Protein AF-A0A7S3BCT9-F1 (afdb_monomer)

pLDDT: mean 85.64, std 9.33, range [49.12, 98.5]

Radius of gyration: 20.8 Å; Cα contacts (8 Å, |Δi|>4): 379; chains: 1; bounding box: 55×41×45 Å

Foldseek 3Di:
DKKFFKDFAPQDDPNDGPRLVLLVVADQDWDFDLCVVGDMGTFADMDDDDDDDPVDPADAKDKDKDWTATAAWDKGFKMKAWDWDDPDPPDIQTLDSPDDPVRHPVRHITMHGEPPGIKGAHGRFIWIKMWIDHRPGIGIYTPVVPDDPPRRIDGDPDRSYDVVVVVVVVVVVVVVVVVVVVCVVPVVVLVVVLVVLVVCQVPVVVVVHDNVVSVVSNCVRVPD

Nearest PDB structures (foldseek):
  9ay9-assembly4_D  TM=7.771E-01  e=7.129E-06  Homo sapiens
  8rbk-assembly1_A  TM=7.486E-01  e=6.356E-06  Bos taurus
  9ay9-assembly3_C  TM=7.124E-01  e=6.001E-06  Homo sapiens
  8g1u-assembly1_M  TM=7.099E-01  e=5.283E-04  Homo sapiens
  6ugh-assembly1_A  TM=6.421E-01  e=5.926E-04  Homo sapiens

Sequence (224 aa):
MKGMLVQLRTGEVHGVDMTMCDAYRWSKEVRQVELRKEEYTQLTEVFDIFVFDFGEDTPSQQVENMEIVISKDGVVSALVIWFDLILDEEIVVSTSPFGLPERSLGLGQGIVYLQPGEARVTRGATLPMVAATNGNELAFTIDEDKMTRKSGVELMPHTRFDPRWEGARANLDDQWKKILQNLSYNPKELTHLQEAVMRFAAQPNAFGIDSTVAERCALTFLAE

Secondary structure (DSSP, 8-state):
-EEEEEE----EETTEE-GGGGGGS--SSPEEE-GGGS--EE-B--EE-----SSSSS---EEEEEEEEBSS-EEE-EEEEE-EEE-SSS-EEE--TTS-GGGS-S--EEEEEPBS--EEE-TT-EEEEEEEE-SS-EEEEE-GGG--TTSSEEE-SS-S--HHHHHHHHHHHHHHHHHHHHHHH-HHHHHHHHHHHHHHHHSGGGGT--HHHHHHHHHHHH--

Structure (mmCIF, N/CA/C/O backbone):
data_AF-A0A7S3BCT9-F1
#
_entry.id   AF-A0A7S3BCT9-F1
#
loop_
_atom_site.group_PDB
_atom_site.id
_atom_site.type_symbol
_atom_site.label_atom_id
_atom_site.label_alt_id
_atom_site.label_comp_id
_atom_site.label_asym_id
_atom_site.label_entity_id
_atom_site.label_seq_id
_atom_site.pdbx_PDB_ins_code
_atom_site.Cartn_x
_atom_site.Cartn_y
_atom_site.Cartn_z
_atom_site.occupancy
_atom_site.B_iso_or_equiv
_atom_site.auth_seq_id
_atom_site.auth_comp_id
_atom_site.auth_asym_id
_atom_site.auth_atom_id
_atom_site.pdbx_PDB_model_num
ATOM 1 N N . MET A 1 1 ? -6.265 4.782 -10.648 1.00 93.12 1 MET A N 1
ATOM 2 C CA . MET A 1 1 ? -5.641 3.885 -9.652 1.00 93.12 1 MET A CA 1
ATOM 3 C C . MET A 1 1 ? -6.611 3.683 -8.507 1.00 93.12 1 MET A C 1
ATOM 5 O O . MET A 1 1 ? -7.183 4.655 -8.026 1.00 93.12 1 MET A O 1
ATOM 9 N N . LYS A 1 2 ? -6.792 2.433 -8.093 1.00 96.75 2 LYS A N 1
ATOM 10 C CA . LYS A 1 2 ? -7.720 2.013 -7.042 1.00 96.75 2 LYS A CA 1
ATOM 11 C C . LYS A 1 2 ? -6.958 1.298 -5.938 1.00 96.75 2 LYS A C 1
ATOM 13 O O . LYS A 1 2 ? -5.850 0.810 -6.172 1.00 96.75 2 LYS A O 1
ATOM 18 N N . GLY A 1 3 ? -7.563 1.194 -4.764 1.00 97.62 3 GLY A N 1
ATOM 19 C CA . GLY A 1 3 ? -7.017 0.374 -3.700 1.00 97.62 3 GLY A CA 1
ATOM 20 C C . GLY A 1 3 ? -8.029 -0.061 -2.657 1.00 97.62 3 GLY A C 1
ATOM 21 O O . GLY A 1 3 ? -9.206 0.295 -2.697 1.00 97.62 3 GLY A O 1
ATOM 22 N N . MET A 1 4 ? -7.544 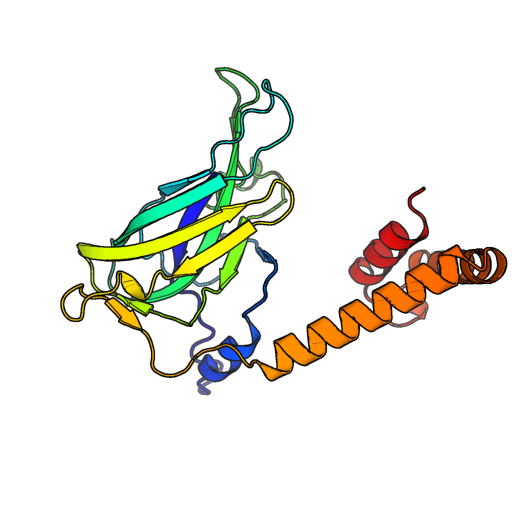-0.883 -1.735 1.00 98.19 4 MET A N 1
ATOM 23 C CA . MET A 1 4 ? -8.271 -1.309 -0.546 1.00 98.19 4 MET A CA 1
ATOM 24 C C . MET A 1 4 ? -7.303 -1.542 0.611 1.00 98.19 4 MET A C 1
ATOM 26 O O . MET A 1 4 ? -6.149 -1.935 0.406 1.00 98.19 4 MET A O 1
ATOM 30 N N . LEU A 1 5 ? -7.792 -1.346 1.833 1.00 97.94 5 LEU A N 1
ATOM 31 C CA . LEU A 1 5 ? -7.051 -1.695 3.038 1.00 97.94 5 LEU A CA 1
ATOM 32 C C . LEU A 1 5 ? -7.287 -3.159 3.387 1.00 97.94 5 LEU A C 1
ATOM 34 O O . LEU A 1 5 ? -8.418 -3.657 3.352 1.00 97.94 5 LEU A O 1
ATOM 38 N N . VAL A 1 6 ? -6.207 -3.843 3.749 1.00 97.25 6 VAL A N 1
ATOM 39 C CA . VAL A 1 6 ? -6.232 -5.261 4.096 1.00 97.25 6 VAL A CA 1
ATOM 40 C C . VAL A 1 6 ? -5.512 -5.527 5.411 1.00 97.25 6 VAL A C 1
ATOM 42 O O . VAL A 1 6 ? -4.571 -4.830 5.800 1.00 97.25 6 VAL A O 1
ATOM 45 N N . GLN A 1 7 ? -5.942 -6.599 6.068 1.00 95.00 7 GLN A N 1
ATOM 46 C CA . GLN A 1 7 ? -5.125 -7.324 7.022 1.00 95.00 7 GLN A CA 1
ATOM 47 C C . GLN A 1 7 ? -4.402 -8.443 6.274 1.00 95.00 7 GLN A C 1
ATOM 49 O O . GLN A 1 7 ? -5.023 -9.410 5.834 1.00 95.00 7 GLN A O 1
ATOM 54 N N . LEU A 1 8 ? -3.090 -8.304 6.160 1.00 92.31 8 LEU A N 1
ATOM 55 C CA . LEU A 1 8 ? -2.170 -9.290 5.606 1.00 92.31 8 LEU A CA 1
ATOM 56 C C . LEU A 1 8 ? -0.965 -9.366 6.549 1.00 92.31 8 LEU A C 1
ATOM 58 O O . LEU A 1 8 ? -0.141 -8.451 6.598 1.00 92.31 8 LEU A O 1
ATOM 62 N N . ARG A 1 9 ? -0.945 -10.410 7.381 1.00 88.06 9 ARG A N 1
ATOM 63 C CA . ARG A 1 9 ? 0.004 -10.617 8.485 1.00 88.06 9 ARG A CA 1
ATOM 64 C C . ARG A 1 9 ? 0.480 -12.061 8.465 1.00 88.06 9 ARG A C 1
ATOM 66 O O . ARG A 1 9 ? -0.297 -12.940 8.113 1.00 88.06 9 ARG A O 1
ATOM 73 N N . THR A 1 10 ? 1.727 -12.298 8.862 1.00 87.06 10 THR A N 1
ATOM 74 C CA . THR A 1 10 ? 2.311 -13.654 8.882 1.00 87.06 10 THR A CA 1
ATOM 75 C C . THR A 1 10 ? 1.625 -14.589 9.876 1.00 87.06 10 THR A C 1
ATOM 77 O O . THR A 1 10 ? 1.514 -15.777 9.597 1.00 87.06 10 THR A O 1
ATOM 80 N N . GLY A 1 11 ? 1.127 -14.061 10.998 1.00 85.38 11 GLY A N 1
ATOM 81 C CA . GLY A 1 11 ? 0.372 -14.843 11.979 1.00 85.38 11 GLY A CA 1
ATOM 82 C C . GLY A 1 11 ? 1.196 -15.979 12.589 1.00 85.38 11 GLY A C 1
ATOM 83 O O . GLY A 1 11 ? 2.373 -15.800 12.894 1.00 85.38 11 GLY A O 1
ATOM 84 N N . GLU A 1 12 ? 0.570 -17.138 12.790 1.00 88.69 12 GLU A N 1
ATOM 85 C CA . GLU A 1 12 ? 1.227 -18.329 13.331 1.00 88.69 12 GLU A CA 1
ATOM 86 C C . GLU A 1 12 ? 1.697 -19.258 12.205 1.00 88.69 12 GLU A C 1
ATOM 88 O O . GLU A 1 12 ? 0.925 -19.623 11.320 1.00 88.69 12 GLU A O 1
ATOM 93 N N . VAL A 1 13 ? 2.953 -19.699 12.276 1.00 84.94 13 VAL A N 1
ATOM 94 C CA . VAL A 1 13 ? 3.522 -20.708 11.379 1.00 84.94 13 VAL A CA 1
ATOM 95 C C . VAL A 1 13 ? 4.012 -21.875 12.230 1.00 84.94 13 VAL A C 1
ATOM 97 O O . VAL A 1 13 ? 4.932 -21.726 13.030 1.00 84.94 13 VAL A O 1
ATOM 100 N N . HIS A 1 14 ? 3.390 -23.048 12.075 1.00 89.00 14 HIS A N 1
ATOM 101 C CA . HIS A 1 14 ? 3.732 -24.273 12.816 1.00 89.00 14 HIS A CA 1
ATOM 102 C C . HIS A 1 14 ? 3.794 -24.104 14.352 1.00 89.00 14 HIS A C 1
ATOM 104 O O . HIS A 1 14 ? 4.706 -24.627 14.994 1.00 89.00 14 HIS A O 1
ATOM 110 N N . GLY A 1 15 ? 2.839 -23.391 14.962 1.00 89.19 15 GLY A N 1
ATOM 111 C CA . GLY A 1 15 ? 2.822 -23.177 16.416 1.00 89.19 15 GLY A CA 1
ATOM 112 C C . GLY A 1 15 ? 3.699 -22.023 16.906 1.00 89.19 15 GLY A C 1
ATOM 113 O O . GLY A 1 15 ? 3.788 -21.804 18.113 1.00 89.19 15 GLY A O 1
ATOM 114 N N . VAL A 1 16 ? 4.364 -21.298 16.002 1.00 89.25 16 VAL A N 1
ATOM 115 C CA . VAL A 1 16 ? 5.214 -20.148 16.332 1.00 89.25 16 VAL A CA 1
ATOM 116 C C . VAL A 1 16 ? 4.560 -18.871 15.822 1.00 89.25 16 VAL A C 1
ATOM 118 O O . VAL A 1 16 ? 4.281 -18.752 14.630 1.00 89.25 16 VAL A O 1
ATOM 121 N N . ASP A 1 17 ? 4.342 -17.900 16.710 1.00 85.50 17 ASP A N 1
ATOM 122 C CA . ASP A 1 17 ? 3.889 -16.563 16.317 1.00 85.50 17 ASP A CA 1
ATOM 123 C C . ASP A 1 17 ? 5.014 -15.825 15.578 1.00 85.50 17 ASP A C 1
ATOM 125 O O . ASP A 1 17 ? 6.023 -15.422 16.161 1.00 85.50 17 ASP A O 1
ATOM 129 N N . MET A 1 18 ? 4.824 -15.659 14.273 1.00 86.94 18 MET A N 1
ATOM 130 C CA . MET A 1 18 ? 5.755 -15.004 13.360 1.00 86.94 18 MET A CA 1
ATOM 131 C C . MET A 1 18 ? 5.400 -13.536 13.122 1.00 86.94 18 MET A C 1
ATOM 133 O O . MET A 1 18 ? 6.115 -12.857 12.390 1.00 86.94 18 MET A O 1
ATOM 137 N N . THR A 1 19 ? 4.364 -13.004 13.780 1.00 81.50 19 THR A N 1
ATOM 138 C CA . THR A 1 19 ? 3.914 -11.610 13.642 1.00 81.50 19 THR A CA 1
ATOM 139 C C . THR A 1 19 ? 5.056 -10.597 13.786 1.00 81.50 19 THR A C 1
ATOM 141 O O . THR A 1 19 ? 5.059 -9.558 13.127 1.00 81.50 19 THR A O 1
ATOM 144 N N . MET A 1 20 ? 6.047 -10.876 14.638 1.00 79.69 20 MET A N 1
ATOM 145 C CA . MET A 1 20 ? 7.206 -9.994 14.829 1.00 79.69 20 MET A CA 1
ATOM 146 C C . MET A 1 20 ? 8.045 -9.821 13.554 1.00 79.69 20 MET A C 1
ATOM 148 O O . MET A 1 20 ? 8.664 -8.775 13.368 1.00 79.69 20 MET A O 1
ATOM 152 N N . CYS A 1 21 ? 8.034 -10.801 12.648 1.00 81.88 21 CYS A N 1
ATOM 153 C CA . CYS A 1 21 ? 8.727 -10.724 11.364 1.00 81.88 21 CYS A CA 1
ATOM 154 C C . CYS A 1 21 ? 8.069 -9.743 10.388 1.00 81.88 21 CYS A C 1
ATOM 156 O O . CYS A 1 21 ? 8.731 -9.277 9.461 1.00 81.88 21 CYS A O 1
ATOM 158 N N . ASP A 1 22 ? 6.807 -9.365 10.605 1.00 82.19 22 ASP A N 1
ATOM 159 C CA . ASP A 1 22 ? 6.142 -8.371 9.763 1.00 82.19 22 ASP A CA 1
ATOM 160 C C . ASP A 1 22 ? 6.819 -6.989 9.854 1.00 82.19 22 ASP A C 1
ATOM 162 O O . ASP A 1 22 ? 6.645 -6.170 8.956 1.00 82.19 22 ASP A O 1
ATOM 166 N N . ALA A 1 23 ? 7.653 -6.748 10.879 1.00 76.44 23 ALA A N 1
ATOM 167 C CA . ALA A 1 23 ? 8.484 -5.547 10.999 1.00 76.44 23 ALA A CA 1
ATOM 168 C C . ALA A 1 23 ? 9.493 -5.370 9.857 1.00 76.44 23 ALA A C 1
ATOM 170 O O . ALA A 1 23 ? 9.973 -4.266 9.614 1.00 76.44 23 ALA A O 1
ATOM 171 N N . TYR A 1 24 ? 9.797 -6.452 9.141 1.00 76.81 24 TYR A N 1
ATOM 17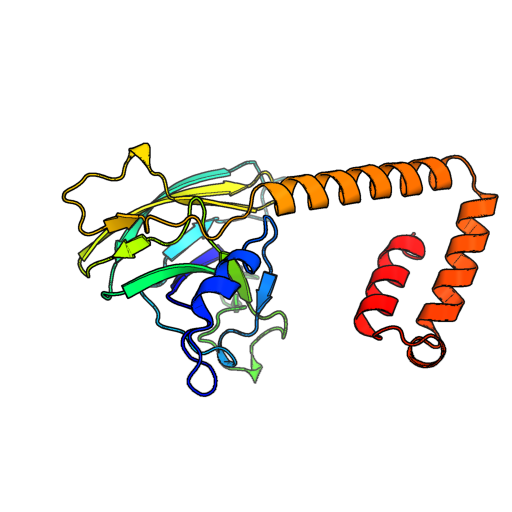2 C CA . TYR A 1 24 ? 10.704 -6.450 7.997 1.00 76.81 24 TYR A CA 1
ATOM 173 C C . TYR A 1 24 ? 9.967 -6.444 6.654 1.00 76.81 24 TYR A C 1
ATOM 175 O O . TYR A 1 24 ? 10.606 -6.497 5.608 1.00 76.81 24 TYR A O 1
ATOM 183 N N . ARG A 1 25 ? 8.627 -6.410 6.656 1.00 80.88 25 ARG A N 1
ATOM 184 C CA . ARG A 1 25 ? 7.830 -6.370 5.419 1.00 80.88 25 ARG A CA 1
ATOM 185 C C . ARG A 1 25 ? 7.687 -4.956 4.871 1.00 80.88 25 ARG A C 1
ATOM 187 O O . ARG A 1 25 ? 7.397 -4.806 3.686 1.00 80.88 25 ARG A O 1
ATOM 194 N N . TRP A 1 26 ? 7.876 -3.942 5.715 1.00 83.06 26 TRP A N 1
ATOM 195 C CA . TRP A 1 26 ? 7.805 -2.551 5.296 1.00 83.06 26 TRP A CA 1
ATOM 196 C C . TRP A 1 26 ? 8.943 -2.182 4.337 1.00 83.06 26 TRP A C 1
ATOM 198 O O . TRP A 1 26 ? 10.109 -2.489 4.579 1.00 83.06 26 TRP A O 1
ATOM 208 N N . SER A 1 27 ? 8.589 -1.463 3.272 1.00 78.25 27 SER A N 1
ATOM 209 C CA . SER A 1 27 ? 9.511 -0.820 2.341 1.00 78.25 27 SER A CA 1
ATOM 210 C C . SER A 1 27 ? 8.899 0.478 1.824 1.00 78.25 27 SER A C 1
ATOM 212 O O . SER A 1 27 ? 7.681 0.575 1.689 1.00 78.25 27 SER A O 1
ATOM 214 N N . LYS A 1 28 ? 9.745 1.451 1.457 1.00 76.25 28 LYS A N 1
ATOM 215 C CA . LYS A 1 28 ? 9.308 2.661 0.735 1.00 76.25 28 LYS A CA 1
ATOM 216 C C . LYS A 1 28 ? 8.706 2.322 -0.639 1.00 76.25 28 LYS A C 1
ATOM 218 O O . LYS A 1 28 ? 7.883 3.060 -1.165 1.00 76.25 28 LYS A O 1
ATOM 223 N N . GLU A 1 29 ? 9.140 1.215 -1.232 1.00 80.94 29 GLU A N 1
ATOM 224 C CA . GLU A 1 29 ? 8.709 0.789 -2.560 1.00 80.94 29 GLU A CA 1
ATOM 225 C C . GLU A 1 29 ? 7.404 -0.001 -2.515 1.00 80.94 29 GLU A C 1
ATOM 227 O O . GLU A 1 29 ? 7.175 -0.811 -1.612 1.00 80.94 29 GLU A O 1
ATOM 232 N N . VAL A 1 30 ? 6.587 0.197 -3.551 1.00 88.75 30 VAL A N 1
ATOM 233 C CA . VAL A 1 30 ? 5.451 -0.671 -3.850 1.00 88.75 30 VAL A CA 1
ATOM 234 C C . VAL A 1 30 ? 5.997 -2.021 -4.293 1.00 88.75 30 VAL A C 1
ATOM 236 O O . VAL A 1 30 ? 6.719 -2.121 -5.284 1.00 88.75 30 VAL A O 1
ATOM 239 N N . ARG A 1 31 ? 5.624 -3.080 -3.580 1.00 89.81 31 ARG A N 1
ATOM 240 C CA . ARG A 1 31 ? 6.006 -4.441 -3.950 1.00 89.81 31 ARG A CA 1
ATOM 241 C C . ARG A 1 31 ? 4.930 -5.055 -4.833 1.00 89.81 31 ARG A C 1
ATOM 243 O O . ARG A 1 31 ? 3.747 -4.925 -4.541 1.00 89.81 31 ARG A O 1
ATOM 250 N N . GLN A 1 32 ? 5.336 -5.756 -5.882 1.00 91.19 32 GLN A N 1
ATOM 251 C CA . GLN A 1 32 ? 4.416 -6.541 -6.699 1.00 91.19 32 GLN A CA 1
ATOM 252 C C . GLN A 1 32 ? 3.938 -7.780 -5.923 1.00 91.19 32 GLN A C 1
ATOM 254 O O . GLN A 1 32 ? 4.727 -8.432 -5.236 1.00 91.19 32 GLN A O 1
ATOM 259 N N . VAL A 1 33 ? 2.653 -8.111 -6.028 1.00 91.25 33 VAL A N 1
ATOM 260 C CA . VAL A 1 33 ? 2.040 -9.286 -5.402 1.00 91.25 33 VAL A CA 1
ATOM 261 C C . VAL A 1 33 ? 0.945 -9.864 -6.294 1.00 91.25 33 VAL A C 1
ATOM 263 O O . VAL A 1 33 ? 0.221 -9.132 -6.960 1.00 91.25 33 VAL A O 1
ATOM 266 N N . GLU A 1 34 ? 0.770 -11.179 -6.284 1.00 90.62 34 GLU A N 1
ATOM 267 C CA . GLU A 1 34 ? -0.448 -11.809 -6.796 1.00 90.62 34 GLU A CA 1
ATOM 268 C C . GLU A 1 34 ? -1.385 -12.066 -5.621 1.00 90.62 34 GLU A C 1
ATOM 270 O O . GLU A 1 34 ? -1.292 -13.101 -4.964 1.00 90.62 34 GLU A O 1
ATOM 275 N N . LEU A 1 35 ? -2.296 -11.131 -5.340 1.00 92.12 35 LEU A N 1
ATOM 276 C CA . LEU A 1 35 ? -3.061 -11.145 -4.089 1.00 92.12 35 LEU A CA 1
ATOM 277 C C . LEU A 1 35 ? -3.871 -12.436 -3.880 1.00 92.12 35 LEU A C 1
ATOM 279 O O . LEU A 1 35 ? -4.103 -12.853 -2.754 1.00 92.12 35 LEU A O 1
ATOM 283 N N . ARG A 1 36 ? -4.266 -13.116 -4.960 1.00 88.75 36 ARG A N 1
ATOM 284 C CA . ARG A 1 36 ? -4.999 -14.395 -4.898 1.00 88.75 36 ARG A CA 1
ATOM 285 C C . ARG A 1 36 ? -4.206 -15.550 -4.299 1.00 88.75 36 ARG A C 1
ATOM 287 O O . ARG A 1 36 ? -4.808 -16.548 -3.921 1.00 88.75 36 ARG A O 1
ATOM 294 N N . LYS A 1 37 ? -2.878 -15.447 -4.289 1.00 90.00 37 LYS A N 1
ATOM 295 C CA . LYS A 1 37 ? -1.976 -16.434 -3.686 1.00 90.00 37 LYS A CA 1
ATOM 296 C C . LYS A 1 37 ? -1.696 -16.129 -2.212 1.00 90.00 37 LYS A C 1
ATOM 298 O O . LYS A 1 37 ? -1.030 -16.921 -1.556 1.00 90.00 37 LYS A O 1
ATOM 303 N N . GLU A 1 38 ? -2.184 -15.000 -1.706 1.00 91.19 38 GLU A N 1
ATOM 304 C CA . GLU A 1 38 ? -1.981 -14.556 -0.333 1.00 91.19 38 GLU A CA 1
ATOM 305 C C . GLU A 1 38 ? -3.228 -14.827 0.513 1.00 91.19 38 GLU A C 1
ATOM 307 O O . GLU A 1 38 ? -4.362 -14.685 0.051 1.00 91.19 38 GLU A O 1
ATOM 312 N N . GLU A 1 39 ? -3.024 -15.141 1.788 1.00 91.94 39 GLU A N 1
ATOM 313 C CA . GLU A 1 39 ? -4.103 -15.122 2.771 1.00 91.94 39 GLU A CA 1
ATOM 314 C C . GLU A 1 39 ? -4.269 -13.703 3.321 1.00 91.94 39 GLU A C 1
ATOM 316 O O . GLU A 1 39 ? -3.357 -13.130 3.922 1.00 91.94 39 GLU A O 1
ATOM 321 N N . TYR A 1 40 ? -5.446 -13.112 3.106 1.00 95.00 40 TYR A N 1
ATOM 322 C CA . TYR A 1 40 ? -5.743 -11.758 3.559 1.00 95.00 40 TYR A CA 1
ATOM 323 C C . TYR A 1 40 ? -7.199 -11.593 3.973 1.00 95.00 40 TYR A C 1
ATOM 325 O O . TYR A 1 40 ? -8.086 -12.351 3.586 1.00 95.00 40 TYR A O 1
ATOM 333 N N . THR A 1 41 ? -7.457 -10.549 4.755 1.00 96.81 41 THR A N 1
ATOM 334 C CA . THR A 1 41 ? -8.811 -10.062 5.020 1.00 96.81 41 THR A CA 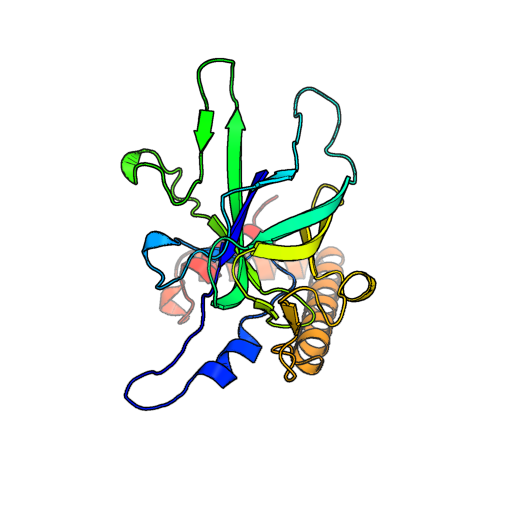1
ATOM 335 C C . THR A 1 41 ? -8.959 -8.653 4.471 1.00 96.81 41 THR A C 1
ATOM 337 O O . THR A 1 41 ? -8.235 -7.750 4.879 1.00 96.81 41 THR A O 1
ATOM 340 N N . GLN A 1 42 ? -9.915 -8.455 3.566 1.00 97.94 42 GLN A N 1
ATOM 341 C CA . GLN A 1 42 ? -10.321 -7.126 3.115 1.00 97.94 42 GLN A CA 1
ATOM 342 C C . GLN A 1 42 ? -11.033 -6.378 4.254 1.00 97.94 42 GLN A C 1
ATOM 344 O O . GLN A 1 42 ? -11.928 -6.935 4.896 1.00 97.94 42 GLN A O 1
ATOM 349 N N . LEU A 1 43 ? -10.611 -5.138 4.517 1.00 98.50 43 LEU A N 1
ATOM 350 C CA . LEU A 1 43 ? -11.126 -4.305 5.611 1.00 98.50 43 LEU A CA 1
ATOM 351 C C . LEU A 1 43 ? -11.931 -3.101 5.121 1.00 98.50 43 LEU A C 1
ATOM 353 O O . LEU A 1 43 ? -12.697 -2.529 5.895 1.00 98.50 43 LEU A O 1
ATOM 357 N N . THR A 1 44 ? -11.833 -2.735 3.846 1.00 98.50 44 THR A N 1
ATOM 358 C CA . THR A 1 44 ? -12.592 -1.636 3.227 1.00 98.50 44 THR A CA 1
ATOM 359 C C . THR A 1 44 ? -13.235 -2.099 1.931 1.00 98.50 44 THR A C 1
ATOM 361 O O . THR A 1 44 ? -12.763 -3.047 1.306 1.00 98.50 44 THR A O 1
ATOM 364 N N . GLU A 1 45 ? -14.251 -1.377 1.470 1.00 98.25 45 GLU A N 1
ATOM 365 C CA . GLU A 1 45 ? -14.594 -1.410 0.048 1.00 98.25 45 GLU A CA 1
ATOM 366 C C . GLU A 1 45 ? -13.426 -0.874 -0.798 1.00 98.25 45 GLU A C 1
ATOM 368 O O . GLU A 1 45 ? -12.470 -0.282 -0.279 1.00 98.25 45 GLU A O 1
ATOM 373 N N . VAL A 1 46 ? -13.495 -1.107 -2.107 1.00 98.06 46 VAL A N 1
ATOM 374 C CA . VAL A 1 46 ? -12.553 -0.514 -3.063 1.00 98.06 46 VAL A CA 1
ATOM 375 C C . VAL A 1 46 ? -12.789 0.992 -3.137 1.00 98.06 46 VAL A C 1
ATOM 377 O O . VAL A 1 46 ? -13.929 1.429 -3.280 1.00 98.06 46 VAL A O 1
ATOM 380 N N . PHE A 1 47 ? -11.714 1.774 -3.101 1.00 97.62 47 PHE A N 1
ATOM 381 C CA . PHE A 1 47 ? -11.755 3.223 -3.288 1.00 97.62 47 PHE A CA 1
ATOM 382 C C . PHE A 1 47 ? -10.799 3.675 -4.395 1.00 97.62 47 PHE A C 1
ATOM 384 O O . PHE A 1 47 ? -9.796 3.017 -4.689 1.00 97.62 47 PHE A O 1
ATOM 391 N N . ASP A 1 48 ? -11.133 4.799 -5.026 1.00 96.75 48 ASP A N 1
ATOM 392 C CA . ASP A 1 48 ? -10.253 5.491 -5.963 1.00 96.75 48 ASP A CA 1
ATOM 393 C C . ASP A 1 48 ? -9.193 6.285 -5.198 1.00 96.75 48 ASP A C 1
ATOM 395 O O . ASP A 1 48 ? -9.469 6.844 -4.139 1.00 96.75 48 ASP A O 1
ATOM 399 N N . ILE A 1 49 ? -7.970 6.298 -5.729 1.00 96.25 49 ILE A N 1
ATOM 400 C CA . ILE A 1 49 ? -6.830 6.984 -5.110 1.00 96.25 49 ILE A CA 1
ATOM 401 C C . ILE A 1 49 ? -6.345 8.117 -6.009 1.00 96.25 49 ILE A C 1
ATOM 403 O O . ILE A 1 49 ? -6.345 9.267 -5.604 1.00 96.25 49 ILE A O 1
ATOM 407 N N . PHE A 1 50 ? -5.938 7.787 -7.235 1.00 94.19 50 PHE A N 1
ATOM 408 C CA . PHE A 1 50 ? -5.456 8.756 -8.220 1.00 94.19 50 PHE A CA 1
ATOM 409 C C . PHE A 1 50 ? -6.124 8.511 -9.560 1.00 94.19 50 PHE A C 1
ATOM 411 O O . PHE A 1 50 ? -6.384 7.359 -9.925 1.00 94.19 50 PHE A O 1
ATOM 418 N N . VAL A 1 51 ? -6.314 9.577 -10.327 1.00 91.38 51 VAL A N 1
ATOM 419 C CA . VAL A 1 51 ? -6.685 9.510 -11.740 1.00 91.38 51 VAL A CA 1
ATOM 420 C C . VAL A 1 51 ? -5.559 10.158 -12.533 1.00 91.38 51 VAL A C 1
ATOM 422 O O . VAL A 1 51 ? -5.125 11.267 -12.223 1.00 91.38 51 VAL A O 1
ATOM 425 N N . PHE A 1 52 ? -5.062 9.429 -13.527 1.00 88.94 52 PHE A N 1
ATOM 426 C CA . PHE A 1 52 ? -4.045 9.912 -14.449 1.00 88.94 52 PHE A CA 1
ATOM 427 C C . PHE A 1 52 ? -4.691 10.016 -15.822 1.00 88.94 52 PHE A C 1
ATOM 429 O O . PHE A 1 52 ? -5.125 8.999 -16.367 1.00 88.94 52 PHE A O 1
ATOM 436 N N . ASP A 1 53 ? -4.781 11.237 -16.339 1.00 86.62 53 ASP A N 1
ATOM 437 C CA . ASP A 1 53 ? -5.150 11.483 -17.725 1.00 86.62 53 ASP A CA 1
ATOM 438 C C . ASP A 1 53 ? -3.864 11.536 -18.554 1.00 86.62 53 ASP A C 1
ATOM 440 O O . ASP A 1 53 ? -2.987 12.356 -18.293 1.00 86.62 53 ASP A O 1
ATOM 444 N N . PHE A 1 54 ? -3.724 10.614 -19.505 1.00 84.06 54 PHE A N 1
ATOM 445 C CA . PHE A 1 54 ? -2.564 10.552 -20.397 1.00 84.06 54 PHE A CA 1
ATOM 446 C C . PHE A 1 54 ? -2.745 11.399 -21.669 1.00 84.06 54 PHE A C 1
ATOM 448 O O . PHE A 1 54 ? -1.821 11.479 -22.477 1.00 84.06 54 PHE A O 1
ATOM 455 N N . GLY A 1 55 ? -3.931 11.982 -21.883 1.00 82.44 55 GLY A N 1
ATOM 456 C CA . GLY A 1 55 ? -4.213 12.910 -22.979 1.00 82.44 55 GLY A CA 1
ATOM 457 C C . GLY A 1 55 ? -3.786 14.349 -22.682 1.00 82.44 55 GLY A C 1
ATOM 458 O O . GLY A 1 55 ? -3.568 15.123 -23.615 1.00 82.44 55 GLY A O 1
ATOM 459 N N . GLU A 1 56 ? -3.629 14.696 -21.404 1.00 70.94 56 GLU A N 1
ATOM 460 C CA . GLU A 1 56 ? -3.061 15.963 -20.940 1.00 70.94 56 GLU A CA 1
ATOM 461 C C . GLU A 1 56 ? -1.582 15.772 -20.534 1.00 70.94 56 GLU A C 1
ATOM 463 O O . GLU A 1 56 ? -1.153 14.670 -20.191 1.00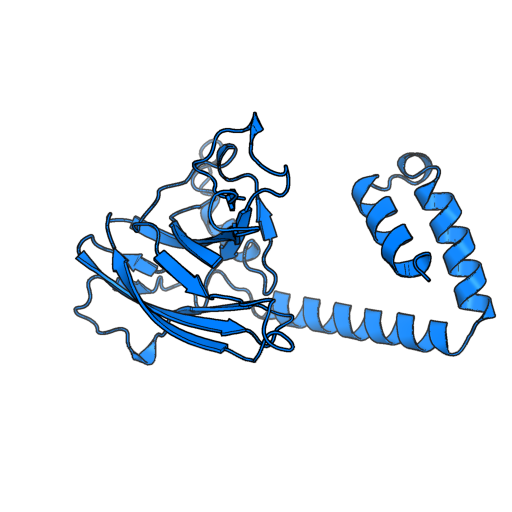 70.94 56 GLU A O 1
ATOM 468 N N . ASP A 1 57 ? -0.766 16.825 -20.664 1.00 63.34 57 ASP A N 1
ATOM 469 C CA . ASP A 1 57 ? 0.703 16.766 -20.537 1.00 63.34 57 ASP A CA 1
ATOM 470 C C . ASP A 1 57 ? 1.170 16.217 -19.168 1.00 63.34 57 ASP A C 1
ATOM 472 O O . ASP A 1 57 ? 0.471 16.372 -18.173 1.00 63.34 57 ASP A O 1
ATOM 476 N N . THR A 1 58 ? 2.366 15.603 -19.142 1.00 64.06 58 THR A N 1
ATOM 477 C CA . THR A 1 58 ? 3.044 14.839 -18.054 1.00 64.06 58 THR A CA 1
ATOM 478 C C . THR A 1 58 ? 2.359 14.712 -16.675 1.00 64.06 58 THR A C 1
ATOM 480 O O . THR A 1 58 ? 2.020 15.728 -16.068 1.00 64.06 58 THR A O 1
ATOM 483 N N . PRO A 1 59 ? 2.318 13.498 -16.073 1.00 65.06 59 PRO A N 1
ATOM 484 C CA . PRO A 1 59 ? 1.663 13.260 -14.784 1.00 65.06 59 PRO A CA 1
ATOM 485 C C . PRO A 1 59 ? 2.148 14.240 -13.709 1.00 65.06 59 PRO A C 1
ATOM 487 O O . PRO A 1 59 ? 3.306 14.222 -13.287 1.00 65.06 59 PRO A O 1
ATOM 490 N N . SER A 1 60 ? 1.239 15.120 -13.290 1.00 72.44 60 SER A N 1
ATOM 491 C CA . SER A 1 60 ? 1.517 16.172 -12.322 1.00 72.44 60 SER A CA 1
ATOM 492 C C . SER A 1 60 ? 1.681 15.604 -10.914 1.00 72.44 60 SER A C 1
ATOM 494 O O . SER A 1 60 ? 1.171 14.533 -10.583 1.00 72.44 60 SER A O 1
ATOM 496 N N . GLN A 1 61 ? 2.347 16.360 -10.042 1.00 87.88 61 GLN A N 1
ATOM 497 C CA . GLN A 1 61 ? 2.344 16.067 -8.613 1.00 87.88 61 GLN A CA 1
ATOM 498 C C . GLN A 1 61 ? 0.900 16.107 -8.079 1.00 87.88 61 GLN A C 1
ATOM 500 O O . GLN A 1 61 ? 0.179 17.072 -8.332 1.00 87.88 61 GLN A O 1
ATOM 505 N N . GLN A 1 62 ? 0.487 15.079 -7.336 1.00 91.44 62 GLN A N 1
ATOM 506 C CA . GLN A 1 62 ? -0.835 14.994 -6.703 1.00 91.44 62 GLN A CA 1
ATOM 507 C C . GLN A 1 62 ? -0.672 14.638 -5.223 1.00 91.44 62 GLN A C 1
ATOM 509 O O . GLN A 1 62 ? 0.213 13.860 -4.854 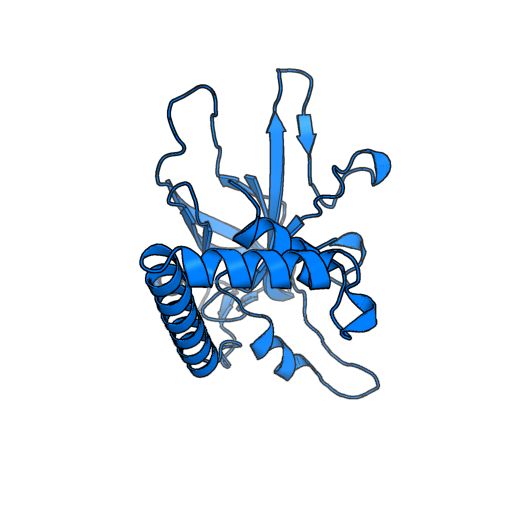1.00 91.44 62 GLN A O 1
ATOM 514 N N . VAL A 1 63 ? -1.517 15.218 -4.370 1.00 95.19 63 VAL A N 1
ATOM 515 C CA . VAL A 1 63 ? -1.608 14.889 -2.943 1.00 95.19 63 VAL A CA 1
ATOM 516 C C . VAL A 1 63 ? -3.080 14.804 -2.576 1.00 95.19 63 VAL A C 1
ATOM 518 O O . VAL A 1 63 ? -3.787 15.807 -2.616 1.00 95.19 63 VAL A O 1
ATOM 521 N N . GLU A 1 64 ? -3.515 13.618 -2.178 1.00 95.12 64 GLU A N 1
ATOM 522 C CA . GLU A 1 64 ? -4.899 13.310 -1.842 1.00 95.12 64 GLU A CA 1
ATOM 523 C C . GLU A 1 64 ? -5.024 13.005 -0.351 1.00 95.12 64 GLU A C 1
ATOM 525 O O . GLU A 1 64 ? -4.318 12.155 0.198 1.00 95.12 64 GLU A O 1
ATOM 530 N N . ASN A 1 65 ? -5.940 13.713 0.310 1.00 95.38 65 ASN A N 1
ATOM 531 C CA . ASN A 1 65 ? -6.306 13.468 1.701 1.00 95.38 65 ASN A CA 1
ATOM 532 C C . ASN A 1 65 ? -7.585 12.631 1.712 1.00 95.38 65 ASN A C 1
ATOM 534 O O . ASN A 1 65 ? -8.644 13.113 1.319 1.00 95.38 65 ASN A O 1
ATOM 538 N N . MET A 1 66 ? -7.488 11.389 2.172 1.00 94.81 66 MET A N 1
ATOM 539 C CA . MET A 1 66 ? -8.568 10.411 2.116 1.00 94.81 66 MET A CA 1
ATOM 540 C C . MET A 1 66 ? -9.102 10.100 3.513 1.00 94.81 66 MET A C 1
ATOM 542 O O . MET A 1 66 ? -8.341 9.941 4.465 1.00 94.81 66 MET A O 1
ATOM 546 N N . GLU A 1 67 ? -10.418 9.941 3.611 1.00 94.94 67 GLU A N 1
ATOM 547 C CA . GLU A 1 67 ? -11.123 9.460 4.799 1.00 94.94 67 GLU A CA 1
ATOM 548 C C . GLU A 1 67 ? -11.772 8.108 4.480 1.00 94.94 67 GLU A C 1
ATOM 550 O O . GLU A 1 67 ? -12.863 8.032 3.916 1.00 94.94 67 GLU A O 1
ATOM 555 N N . ILE A 1 68 ? -11.073 7.016 4.794 1.00 96.25 68 ILE A N 1
ATOM 556 C CA . ILE A 1 68 ? -11.443 5.677 4.323 1.00 96.25 68 ILE A CA 1
ATOM 557 C C . ILE A 1 68 ? -12.332 4.981 5.355 1.00 96.25 68 ILE A C 1
ATOM 559 O O . ILE A 1 68 ? -11.916 4.750 6.491 1.00 96.25 68 ILE A O 1
ATOM 563 N N . VAL A 1 69 ? -13.545 4.597 4.954 1.00 96.56 69 VAL A N 1
ATOM 564 C CA . VAL A 1 69 ? -14.507 3.916 5.834 1.00 96.56 69 VAL A CA 1
ATOM 565 C C . VAL A 1 69 ? -14.196 2.424 5.948 1.00 96.56 69 VAL A C 1
ATOM 567 O O . VAL A 1 69 ? -14.108 1.698 4.956 1.00 96.56 69 VAL A O 1
ATOM 570 N N . ILE A 1 70 ? -14.096 1.947 7.185 1.00 97.62 70 ILE A N 1
ATOM 571 C CA . ILE A 1 70 ? -13.814 0.554 7.515 1.00 97.62 70 ILE A CA 1
ATOM 572 C C . ILE A 1 70 ? -15.095 -0.281 7.412 1.00 97.62 70 ILE A C 1
ATOM 574 O O . ILE A 1 70 ? -16.083 -0.054 8.110 1.00 97.62 70 ILE A O 1
ATOM 578 N N . SER A 1 71 ? -15.068 -1.297 6.556 1.00 97.81 71 SER A N 1
ATOM 579 C CA . SER A 1 71 ? -16.179 -2.231 6.324 1.00 97.81 71 SER A CA 1
ATOM 580 C C . SER A 1 71 ? -16.184 -3.418 7.296 1.00 97.81 71 SER A C 1
ATOM 582 O O . SER A 1 71 ? -17.240 -4.009 7.541 1.00 97.81 71 SER A O 1
ATOM 584 N N . LYS A 1 72 ? -15.026 -3.752 7.883 1.00 98.00 72 LYS A N 1
ATOM 585 C CA . LYS A 1 72 ? -14.840 -4.919 8.751 1.00 98.00 72 LYS A CA 1
ATOM 586 C C . LYS A 1 72 ? -13.805 -4.655 9.844 1.00 98.00 72 LYS A C 1
ATOM 588 O O . LYS A 1 72 ? -12.782 -4.029 9.589 1.00 98.00 72 LYS A O 1
ATOM 593 N N . ASP A 1 73 ? -14.063 -5.177 11.040 1.00 97.69 73 ASP A N 1
ATOM 594 C CA . ASP A 1 73 ? -13.114 -5.155 12.155 1.00 97.69 73 ASP A CA 1
ATOM 595 C C . ASP A 1 73 ? -11.818 -5.889 11.787 1.00 97.69 73 ASP A C 1
ATOM 597 O O . ASP A 1 73 ? -11.847 -6.935 11.128 1.00 97.69 73 ASP A O 1
ATOM 601 N N . GLY A 1 74 ? -10.679 -5.383 12.257 1.00 95.31 74 GLY A N 1
ATOM 602 C CA . GLY A 1 74 ? -9.396 -6.036 12.029 1.00 95.31 74 GLY A CA 1
ATOM 603 C C . GLY A 1 74 ? -8.199 -5.152 12.337 1.00 95.31 74 GLY A C 1
ATOM 604 O O . GLY A 1 74 ? -8.273 -4.209 13.125 1.00 95.31 74 GLY A O 1
ATOM 605 N N . VAL A 1 75 ? -7.072 -5.492 11.720 1.00 93.31 75 VAL A N 1
ATOM 606 C CA . VAL A 1 75 ? -5.824 -4.736 11.794 1.00 93.31 75 VAL A CA 1
ATOM 607 C C . VAL A 1 75 ? -5.393 -4.375 10.380 1.00 93.31 75 VAL A C 1
ATOM 609 O O . VAL A 1 75 ? -4.982 -5.245 9.616 1.00 93.31 75 VAL A O 1
ATOM 612 N N . VAL A 1 76 ? -5.489 -3.094 10.035 1.00 94.25 76 VAL A N 1
ATOM 613 C CA . VAL A 1 76 ? -4.964 -2.550 8.782 1.00 94.25 76 VAL A CA 1
ATOM 614 C C . VAL A 1 76 ? -3.447 -2.673 8.822 1.00 94.25 76 VAL A C 1
ATOM 616 O O . VAL A 1 76 ? -2.795 -1.991 9.613 1.00 94.25 76 VAL A O 1
ATOM 619 N N . SER A 1 77 ? 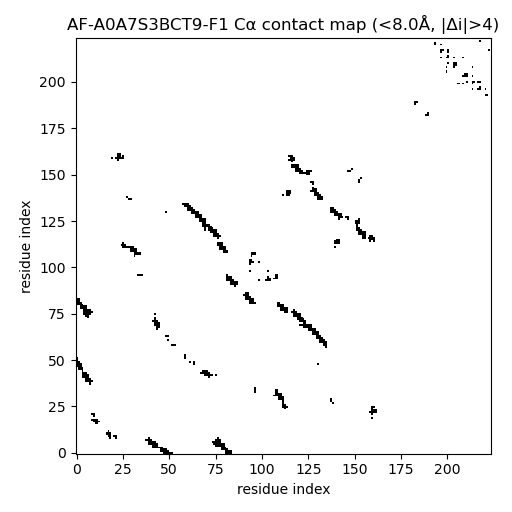-2.898 -3.551 7.984 1.00 91.69 77 SER A N 1
ATOM 620 C CA . SER A 1 77 ? -1.452 -3.759 7.866 1.00 91.69 77 SER A CA 1
ATOM 621 C C . SER A 1 77 ? -0.897 -3.325 6.515 1.00 91.69 77 SER A C 1
ATOM 623 O O . SER A 1 77 ? 0.268 -2.935 6.430 1.00 91.69 77 SER A O 1
ATOM 625 N N . ALA A 1 78 ? -1.716 -3.353 5.462 1.00 94.19 78 ALA A N 1
ATOM 626 C CA . ALA A 1 78 ? -1.289 -2.969 4.128 1.00 94.19 78 ALA A CA 1
ATOM 627 C C . ALA A 1 78 ? -2.407 -2.312 3.312 1.00 94.19 78 ALA A C 1
ATOM 629 O O . ALA A 1 78 ? -3.597 -2.558 3.520 1.00 94.19 78 ALA A O 1
ATOM 630 N N . LEU A 1 79 ? -1.984 -1.515 2.337 1.00 96.44 79 LEU A N 1
ATOM 631 C CA . LEU A 1 79 ? -2.781 -1.038 1.220 1.00 96.44 79 LEU A CA 1
ATOM 632 C C . LEU A 1 79 ? -2.425 -1.875 -0.009 1.00 96.44 79 LEU A C 1
ATOM 634 O O . LEU A 1 79 ? -1.256 -1.970 -0.389 1.00 96.44 79 LEU A O 1
ATOM 638 N N . VAL A 1 80 ? -3.436 -2.465 -0.639 1.00 97.62 80 VAL A N 1
ATOM 639 C CA . VAL A 1 80 ? -3.292 -3.090 -1.956 1.00 97.62 80 VAL A CA 1
ATOM 640 C C . VAL A 1 80 ? -3.785 -2.107 -3.002 1.00 97.62 80 VAL A C 1
ATOM 642 O O . VAL A 1 80 ? -4.884 -1.574 -2.860 1.00 97.62 80 VAL A O 1
ATOM 645 N N . ILE A 1 81 ? -2.994 -1.895 -4.048 1.00 97.31 81 ILE A N 1
ATOM 646 C CA . ILE A 1 81 ? -3.299 -0.989 -5.153 1.00 97.31 81 ILE A CA 1
ATOM 647 C C . ILE A 1 81 ? -3.257 -1.713 -6.494 1.00 97.31 81 ILE A C 1
ATOM 649 O O . ILE A 1 81 ? -2.493 -2.655 -6.703 1.00 97.31 81 ILE A O 1
ATOM 653 N N . TRP A 1 82 ? -4.075 -1.244 -7.424 1.00 95.94 82 TRP A N 1
ATOM 654 C CA . TRP A 1 82 ? -4.058 -1.656 -8.823 1.00 95.94 82 TRP A CA 1
ATOM 655 C C . TRP A 1 82 ? -4.559 -0.507 -9.695 1.00 95.94 82 TRP A C 1
ATOM 657 O O . TRP A 1 82 ? -4.972 0.551 -9.208 1.00 95.94 82 TRP A O 1
ATOM 667 N N . PHE A 1 83 ? -4.528 -0.701 -11.004 1.00 93.88 83 PHE A N 1
ATOM 668 C CA . PHE A 1 83 ? -5.028 0.282 -11.951 1.00 93.88 83 PHE A CA 1
ATOM 669 C C . PHE A 1 83 ? -5.969 -0.353 -12.965 1.00 93.88 83 PHE A C 1
ATOM 671 O O . PHE A 1 83 ? -5.864 -1.536 -13.298 1.00 93.88 83 PHE A O 1
ATOM 678 N N . ASP A 1 84 ? -6.859 0.497 -13.455 1.00 93.06 84 ASP A N 1
ATOM 679 C CA . ASP A 1 84 ? -7.663 0.263 -14.636 1.00 93.06 84 ASP A CA 1
ATOM 680 C C . ASP A 1 84 ? -7.116 1.210 -15.704 1.00 93.06 84 ASP A C 1
ATOM 682 O O . ASP A 1 84 ? -7.044 2.420 -15.482 1.00 93.06 84 ASP A O 1
ATOM 686 N N . LEU A 1 85 ? -6.656 0.647 -16.815 1.00 91.88 85 LEU A N 1
ATOM 687 C CA . LEU A 1 85 ? -6.204 1.380 -17.985 1.00 91.88 85 LEU A CA 1
ATOM 688 C C . LEU A 1 85 ? -7.377 1.477 -18.954 1.00 91.88 85 LEU A C 1
ATOM 690 O O . LEU A 1 85 ? -7.802 0.475 -19.530 1.00 91.88 85 LEU A O 1
ATOM 694 N N . ILE A 1 86 ? -7.906 2.684 -19.091 1.00 91.75 86 ILE A N 1
ATOM 695 C CA . ILE A 1 86 ? -8.999 2.998 -20.006 1.00 91.75 86 ILE A CA 1
ATOM 696 C C . ILE A 1 86 ? -8.358 3.311 -21.358 1.00 91.75 86 ILE A C 1
ATOM 698 O O . ILE A 1 86 ? -7.612 4.281 -21.468 1.00 91.75 86 ILE A O 1
ATOM 702 N N . LEU A 1 87 ? -8.579 2.448 -22.351 1.00 90.25 87 LEU A N 1
ATOM 703 C CA . LEU A 1 87 ? -8.042 2.630 -23.704 1.00 90.25 87 LEU A CA 1
ATOM 704 C C . LEU A 1 87 ? -9.008 3.441 -24.575 1.00 90.25 87 LEU A C 1
ATOM 706 O O . LEU A 1 87 ? -8.571 4.278 -25.360 1.00 90.25 87 LEU A O 1
ATOM 710 N N . ASP A 1 88 ? -10.307 3.201 -24.403 1.00 90.12 88 ASP A N 1
ATOM 711 C CA . ASP A 1 88 ? -11.412 3.957 -24.990 1.00 90.12 88 ASP A CA 1
ATOM 712 C C . ASP A 1 88 ? -12.683 3.796 -24.123 1.00 90.12 88 ASP A C 1
ATOM 714 O O . ASP A 1 88 ? -12.618 3.297 -22.997 1.00 90.12 88 ASP A O 1
ATOM 718 N N . GLU A 1 89 ? -13.840 4.240 -24.627 1.00 88.44 89 GLU A N 1
ATOM 719 C CA . GLU A 1 89 ? -15.129 4.190 -23.919 1.00 88.44 89 GLU A CA 1
ATOM 720 C C . GLU A 1 89 ? -15.613 2.760 -23.596 1.00 88.44 89 GLU A C 1
ATOM 722 O O . GLU A 1 89 ? -16.421 2.580 -22.682 1.00 88.44 89 GLU A O 1
ATOM 727 N N . GLU A 1 90 ? -15.128 1.739 -24.309 1.00 91.75 90 GLU A N 1
ATOM 728 C CA . GLU A 1 90 ? -15.582 0.347 -24.186 1.00 91.75 90 GLU A CA 1
ATOM 729 C C . GLU A 1 90 ? -14.503 -0.590 -23.618 1.00 91.75 90 GLU A C 1
ATOM 731 O O . GLU A 1 90 ? -14.817 -1.627 -23.020 1.00 91.75 90 GLU A O 1
ATOM 736 N N . ILE A 1 91 ? -13.227 -0.246 -23.791 1.00 88.56 91 ILE A N 1
ATOM 737 C CA . ILE A 1 91 ? -12.089 -1.109 -23.496 1.00 88.56 91 ILE A CA 1
ATOM 738 C C . ILE A 1 91 ? -11.361 -0.620 -22.245 1.00 88.56 91 ILE A C 1
ATOM 740 O O . ILE A 1 91 ? -10.624 0.368 -22.247 1.00 88.56 91 ILE A O 1
ATOM 744 N N . VAL A 1 92 ? -11.497 -1.411 -21.178 1.00 90.31 92 VAL A N 1
ATOM 745 C CA . VAL A 1 92 ? -10.772 -1.229 -19.918 1.00 90.31 92 VAL A CA 1
ATOM 746 C C . VAL A 1 92 ? -9.931 -2.463 -19.621 1.00 90.31 92 VAL A C 1
ATOM 748 O O . VAL A 1 92 ? -10.443 -3.579 -19.501 1.00 90.31 92 VAL A O 1
ATOM 751 N N . VAL A 1 93 ? -8.627 -2.256 -19.455 1.00 90.56 93 VAL A N 1
ATOM 752 C CA . VAL A 1 93 ? -7.680 -3.292 -19.043 1.00 90.56 93 VAL A CA 1
ATOM 753 C C . VAL A 1 93 ? -7.363 -3.110 -17.564 1.00 90.56 93 VAL A C 1
ATOM 755 O O . VAL A 1 93 ? -6.794 -2.101 -17.163 1.00 90.56 93 VAL A O 1
ATOM 758 N N . SER A 1 94 ? -7.720 -4.090 -16.736 1.00 91.06 94 SER A N 1
ATOM 759 C CA . SER A 1 94 ? -7.584 -3.996 -15.280 1.00 91.06 94 SER A CA 1
ATOM 760 C C . SER A 1 94 ? -6.538 -4.960 -14.732 1.00 91.06 94 SER A C 1
ATOM 762 O O . SER A 1 94 ? -6.481 -6.127 -15.121 1.00 91.06 94 SER A O 1
ATOM 764 N N . THR A 1 95 ? -5.759 -4.492 -13.755 1.00 93.19 95 THR A N 1
ATOM 765 C CA . THR A 1 95 ? -4.894 -5.334 -12.908 1.00 93.19 95 THR A CA 1
ATOM 766 C C . THR A 1 95 ? -5.564 -5.720 -11.585 1.00 93.19 95 THR A C 1
ATOM 768 O O . THR A 1 95 ? -4.906 -6.194 -10.660 1.00 93.19 95 THR A O 1
ATOM 771 N N . SER A 1 96 ? -6.884 -5.544 -11.477 1.00 93.00 96 SER A N 1
ATOM 772 C CA . SER A 1 96 ? -7.658 -5.834 -10.271 1.00 93.00 96 SER A CA 1
ATOM 773 C C . SER A 1 96 ? -7.489 -7.274 -9.770 1.00 93.00 96 SER A C 1
ATOM 775 O 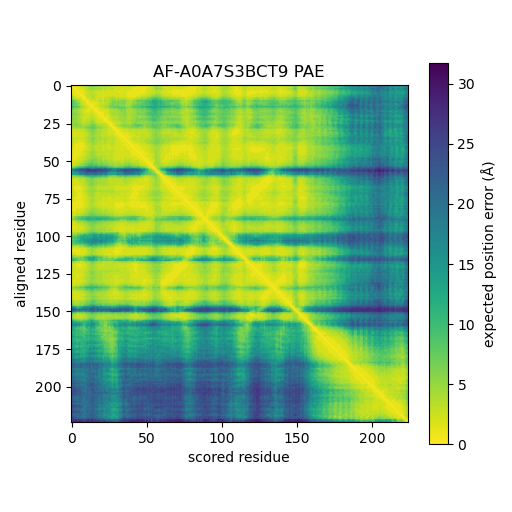O . SER A 1 96 ? -7.561 -8.226 -10.560 1.00 93.00 96 SER A O 1
ATOM 777 N N . PRO A 1 97 ? -7.380 -7.479 -8.441 1.00 91.62 97 PRO A N 1
ATOM 778 C CA . PRO A 1 97 ? -7.355 -8.819 -7.866 1.00 91.62 97 PRO A CA 1
ATOM 779 C C . PRO A 1 97 ? -8.683 -9.569 -8.061 1.00 91.62 97 PRO A C 1
ATOM 781 O O . PRO A 1 97 ? -8.697 -10.795 -7.950 1.00 91.62 97 PRO A O 1
ATOM 784 N N . PHE A 1 98 ? -9.775 -8.888 -8.425 1.00 90.50 98 PHE A N 1
ATOM 785 C CA . PHE A 1 98 ? -11.118 -9.467 -8.569 1.00 90.50 98 PHE A CA 1
ATOM 786 C C . PHE A 1 98 ? -11.470 -9.927 -9.996 1.00 90.50 98 PHE A C 1
ATOM 788 O O . PHE A 1 98 ? -12.497 -10.574 -10.187 1.00 90.50 98 PHE A O 1
ATOM 795 N N . GLY A 1 99 ? -10.646 -9.609 -11.004 1.00 84.31 99 GLY A N 1
ATOM 796 C CA . GLY A 1 99 ? -10.911 -9.982 -12.403 1.00 84.31 99 GLY A CA 1
ATOM 797 C C . GLY A 1 99 ? -10.833 -11.493 -12.679 1.00 84.31 99 GLY A C 1
ATOM 798 O O . GLY A 1 99 ? -10.520 -12.294 -11.806 1.00 84.31 99 GLY A O 1
ATOM 799 N N . LEU A 1 100 ? -11.030 -11.937 -13.918 1.00 77.38 100 LEU A N 1
ATOM 800 C CA . LEU A 1 100 ? -10.696 -13.324 -14.279 1.00 77.38 100 LEU A CA 1
ATOM 801 C C . LEU A 1 100 ? -9.173 -13.460 -14.476 1.00 77.38 100 LEU A C 1
ATOM 803 O O . LEU A 1 100 ? -8.577 -12.547 -15.045 1.00 77.38 100 LEU A O 1
ATOM 807 N N . PRO A 1 101 ? -8.520 -14.557 -14.030 1.00 69.31 101 PRO A N 1
ATOM 808 C CA . PRO A 1 101 ? -7.069 -14.733 -14.190 1.00 69.31 101 PRO A CA 1
ATOM 809 C C . PRO A 1 101 ? -6.615 -14.595 -15.647 1.00 69.31 101 PRO A C 1
ATOM 811 O O . PRO A 1 101 ? -5.615 -13.947 -15.919 1.00 69.31 101 PRO A O 1
ATOM 814 N N . GLU A 1 102 ? -7.409 -15.129 -16.575 1.00 69.62 102 GLU A N 1
ATOM 815 C CA . GLU A 1 102 ? -7.165 -15.108 -18.024 1.00 69.62 102 GLU A CA 1
ATOM 816 C C . GLU A 1 102 ? -7.185 -13.697 -18.632 1.00 69.62 102 GLU A C 1
ATOM 818 O O . GLU A 1 102 ? -6.696 -13.491 -19.737 1.00 69.62 102 GLU A O 1
ATOM 823 N N . ARG A 1 103 ? -7.768 -12.725 -17.918 1.00 66.31 103 ARG A N 1
ATOM 824 C CA . ARG A 1 103 ? -7.857 -11.316 -18.328 1.00 66.31 103 ARG A CA 1
ATOM 825 C C . ARG A 1 103 ? -6.916 -10.405 -17.540 1.00 66.31 103 ARG A C 1
ATOM 827 O O . ARG A 1 103 ? -6.910 -9.202 -17.772 1.00 66.31 103 ARG A O 1
ATOM 834 N N . SER A 1 104 ? -6.152 -10.961 -16.601 1.00 66.50 104 SER A N 1
ATOM 835 C CA . SER A 1 104 ? -5.133 -10.220 -15.863 1.00 66.50 104 SER A CA 1
ATOM 836 C C . SER A 1 104 ? -3.866 -10.135 -16.708 1.00 66.50 104 SER A C 1
ATOM 838 O O . SER A 1 104 ? -3.425 -11.140 -17.260 1.00 66.50 104 SER A O 1
ATOM 840 N N . LEU A 1 105 ? -3.234 -8.962 -16.765 1.00 70.56 105 LEU A N 1
ATOM 841 C CA . LEU A 1 105 ? -1.985 -8.729 -17.508 1.00 70.56 105 LEU A CA 1
ATOM 842 C C . LEU A 1 105 ? -0.766 -9.511 -16.969 1.00 70.56 105 LEU A C 1
ATOM 844 O O . LEU A 1 105 ? 0.359 -9.241 -17.371 1.00 70.56 105 LEU A O 1
ATOM 848 N N . GLY A 1 106 ? -0.939 -10.410 -15.994 1.00 73.00 106 GLY A N 1
ATOM 849 C CA . GLY A 1 106 ? 0.165 -11.090 -15.304 1.00 73.00 106 GLY A CA 1
ATOM 850 C C . GLY A 1 106 ? 1.023 -10.165 -14.426 1.00 73.00 106 GLY A C 1
ATOM 851 O O . GLY A 1 106 ? 1.889 -10.641 -13.703 1.00 73.00 106 GLY A O 1
ATOM 852 N N . LEU A 1 107 ? 0.751 -8.855 -14.432 1.00 78.88 107 LEU A N 1
ATOM 853 C CA . LEU A 1 107 ? 1.458 -7.845 -13.640 1.00 78.88 107 LEU A CA 1
ATOM 854 C C . LEU A 1 107 ? 1.167 -7.949 -12.137 1.00 78.88 107 LEU A C 1
ATOM 856 O O . LEU A 1 107 ? 1.934 -7.442 -11.328 1.00 78.88 107 LEU A O 1
ATOM 860 N N . GLY A 1 108 ? 0.081 -8.614 -11.737 1.00 88.25 108 GLY A N 1
ATOM 861 C CA . GLY A 1 108 ? -0.347 -8.639 -10.338 1.00 88.25 108 GLY A CA 1
ATOM 862 C C . GLY A 1 108 ? -0.785 -7.257 -9.839 1.00 88.25 108 GLY A C 1
ATOM 863 O O . GLY A 1 108 ? -1.196 -6.397 -10.614 1.00 88.25 108 GLY A O 1
ATOM 864 N N . GLN A 1 109 ? -0.739 -7.073 -8.526 1.00 94.56 109 GLN A N 1
ATOM 865 C CA . GLN A 1 109 ? -1.115 -5.862 -7.804 1.00 94.56 109 GLN A CA 1
ATOM 866 C C . GLN A 1 109 ? 0.111 -5.265 -7.107 1.00 94.56 109 GLN A C 1
ATOM 868 O O . GLN A 1 109 ? 1.110 -5.946 -6.885 1.00 94.56 109 GLN A O 1
ATOM 873 N N . GLY A 1 110 ? 0.020 -3.999 -6.715 1.00 94.94 110 GLY A N 1
ATOM 874 C CA . GLY A 1 110 ? 0.960 -3.388 -5.785 1.00 94.94 110 GLY A CA 1
ATOM 875 C C . GLY A 1 110 ? 0.504 -3.589 -4.342 1.00 94.94 110 GLY A C 1
ATOM 876 O O . GLY A 1 110 ? -0.685 -3.503 -4.048 1.00 94.94 110 GLY A O 1
ATOM 877 N N . ILE A 1 111 ? 1.435 -3.821 -3.424 1.00 95.00 111 ILE A N 1
ATOM 878 C CA . ILE A 1 111 ? 1.176 -3.812 -1.985 1.00 95.00 111 ILE A CA 1
ATOM 879 C C . ILE A 1 111 ? 2.161 -2.890 -1.274 1.00 95.00 111 ILE A C 1
ATOM 881 O O . ILE A 1 111 ? 3.368 -2.931 -1.524 1.00 95.00 111 ILE A O 1
ATOM 885 N N . VAL A 1 112 ? 1.623 -2.079 -0.367 1.00 92.94 112 VAL A N 1
ATOM 886 C CA . VAL A 1 112 ? 2.362 -1.134 0.472 1.00 92.94 112 VAL A CA 1
ATOM 887 C C . VAL A 1 112 ? 2.003 -1.400 1.925 1.00 92.94 112 VAL A C 1
ATOM 889 O O . VAL A 1 112 ? 0.828 -1.371 2.285 1.00 92.94 112 VAL A O 1
ATOM 892 N N . TYR A 1 113 ? 3.000 -1.649 2.770 1.00 90.12 113 TYR A N 1
ATOM 893 C CA . TYR A 1 113 ? 2.786 -1.668 4.219 1.00 90.12 113 TYR A CA 1
ATOM 894 C C . TYR A 1 113 ? 2.852 -0.244 4.748 1.00 90.12 113 TYR A C 1
ATOM 896 O O . TYR A 1 113 ? 3.739 0.520 4.370 1.00 90.12 113 TYR A O 1
ATOM 904 N N . LEU A 1 114 ? 1.894 0.119 5.593 1.00 85.38 114 LEU A N 1
ATOM 905 C CA . LEU A 1 114 ? 1.669 1.513 5.965 1.00 85.38 114 LEU A CA 1
ATOM 906 C C . LEU A 1 114 ? 2.580 1.978 7.110 1.00 85.38 114 LEU A C 1
ATOM 908 O O . LEU A 1 114 ? 2.970 1.192 7.974 1.00 85.38 114 LEU A O 1
ATOM 912 N N . GLN A 1 115 ? 2.888 3.279 7.106 1.00 75.38 115 GLN A N 1
ATOM 913 C CA . GLN A 1 115 ? 3.518 4.002 8.217 1.00 75.38 115 GLN A CA 1
ATOM 914 C C . GLN A 1 115 ? 2.475 4.793 9.025 1.00 75.38 115 GLN A C 1
ATOM 916 O O . GLN A 1 115 ? 1.458 5.193 8.447 1.00 75.38 115 GLN A O 1
ATOM 921 N N . PRO A 1 116 ? 2.725 5.039 10.330 1.00 66.88 116 PRO A N 1
ATOM 922 C CA . PRO A 1 116 ? 3.895 4.616 11.135 1.00 66.88 116 PRO A CA 1
ATOM 923 C C . PRO A 1 116 ? 3.878 3.127 11.536 1.00 66.88 116 PRO A C 1
ATOM 925 O O . PRO A 1 116 ? 4.858 2.594 12.059 1.00 66.88 116 PRO A O 1
ATOM 928 N N . GLY A 1 117 ? 2.764 2.438 11.301 1.00 75.94 117 GLY A N 1
ATOM 929 C CA . GLY A 1 117 ? 2.583 1.035 11.633 1.00 75.94 117 GLY A CA 1
ATOM 930 C C . GLY A 1 117 ? 1.167 0.573 11.320 1.00 75.94 117 GLY A C 1
ATOM 931 O O . GLY A 1 117 ? 0.445 1.193 10.541 1.00 75.94 117 GLY A O 1
ATOM 932 N N . GLU A 1 118 ? 0.767 -0.531 11.940 1.00 87.81 118 GLU A N 1
ATOM 933 C CA . GLU A 1 118 ? -0.576 -1.074 11.770 1.00 87.81 118 GLU A CA 1
ATOM 934 C C . GLU A 1 118 ? -1.608 -0.298 12.594 1.00 87.81 118 GLU A C 1
ATOM 936 O O . GLU A 1 118 ? -1.317 0.157 13.703 1.00 87.81 118 GLU A O 1
ATOM 941 N N . ALA A 1 119 ? -2.842 -0.233 12.100 1.00 90.31 119 ALA A N 1
ATOM 942 C CA . ALA A 1 119 ? -3.965 0.338 12.834 1.00 90.31 119 ALA A CA 1
ATOM 943 C C . ALA A 1 119 ? -5.013 -0.739 13.121 1.00 90.31 119 ALA A C 1
ATOM 945 O O . ALA A 1 119 ? -5.545 -1.368 12.206 1.00 90.31 119 ALA A O 1
ATOM 946 N N . ARG A 1 120 ? -5.346 -0.952 14.393 1.00 93.12 120 ARG A N 1
ATOM 947 C CA . ARG A 1 120 ? -6.538 -1.708 14.776 1.00 93.12 120 ARG A CA 1
ATOM 948 C C . ARG A 1 120 ? -7.764 -0.864 14.463 1.00 93.12 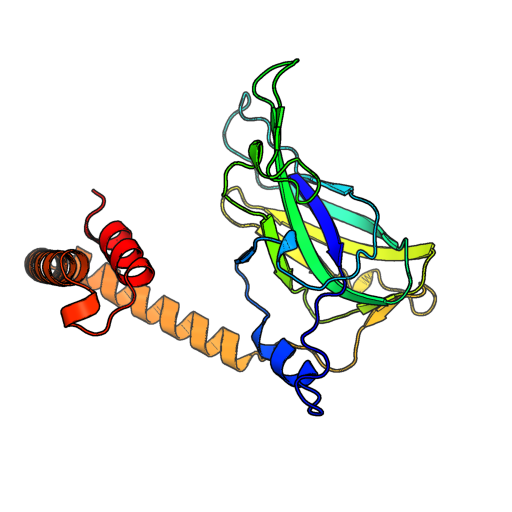120 ARG A C 1
ATOM 950 O O . ARG A 1 120 ? -7.820 0.303 14.839 1.00 93.12 120 ARG A O 1
ATOM 957 N N . VAL A 1 121 ? -8.738 -1.459 13.788 1.00 94.75 121 VAL A N 1
ATOM 958 C CA . VAL A 1 121 ? -9.928 -0.764 13.299 1.00 94.75 121 VAL A CA 1
ATOM 959 C C . VAL A 1 121 ? -11.206 -1.520 13.634 1.00 94.75 121 VAL A C 1
ATOM 961 O O . VAL A 1 121 ? -11.230 -2.753 13.651 1.00 94.75 121 VAL A O 1
ATOM 964 N N . THR A 1 122 ? -12.282 -0.772 13.856 1.00 95.88 122 THR A N 1
ATOM 965 C CA . THR A 1 122 ? -13.650 -1.289 13.970 1.00 95.88 122 THR A CA 1
ATOM 966 C C . THR A 1 122 ? -14.476 -0.898 12.752 1.00 95.88 122 THR A C 1
ATOM 968 O O . THR A 1 122 ? -14.312 0.190 12.206 1.00 95.88 122 THR A O 1
ATOM 971 N N . ARG A 1 123 ? -15.421 -1.738 12.343 1.00 96.62 123 ARG A N 1
ATOM 972 C CA . ARG A 1 123 ? -16.388 -1.435 11.289 1.00 96.62 123 ARG A CA 1
ATOM 973 C C . ARG A 1 123 ? -17.112 -0.118 11.574 1.00 96.62 123 ARG A C 1
ATOM 975 O O . ARG A 1 123 ? -17.571 0.126 12.686 1.00 96.62 123 ARG A O 1
ATOM 982 N N . GLY A 1 124 ? -17.243 0.708 10.542 1.00 95.25 124 GLY A N 1
ATOM 983 C CA . GLY A 1 124 ? -17.826 2.046 10.611 1.00 95.25 124 GLY A CA 1
ATOM 984 C C . GLY A 1 124 ? -16.851 3.133 11.067 1.00 95.25 124 GLY A C 1
ATOM 985 O O . GLY A 1 124 ? -17.202 4.305 10.980 1.00 95.25 124 GLY A O 1
ATOM 986 N N . ALA A 1 125 ? -15.643 2.773 11.516 1.00 94.56 125 ALA A N 1
ATOM 987 C CA . ALA A 1 125 ? -14.568 3.731 11.737 1.00 94.56 125 ALA A CA 1
ATOM 988 C C . ALA A 1 125 ? -14.108 4.359 10.416 1.00 94.56 125 ALA A C 1
ATOM 990 O O . ALA A 1 125 ? -14.265 3.767 9.346 1.00 94.56 125 ALA A O 1
ATOM 991 N N . THR A 1 126 ? -13.462 5.516 10.520 1.00 94.38 126 THR A N 1
ATOM 992 C CA . THR A 1 126 ? -12.813 6.191 9.394 1.00 94.38 126 THR A CA 1
ATOM 993 C C . THR A 1 126 ? -11.316 6.275 9.662 1.00 94.38 126 THR A C 1
ATOM 995 O O . THR A 1 126 ? -10.907 6.825 10.687 1.00 94.38 126 THR A O 1
ATOM 998 N N . LEU A 1 127 ? -10.502 5.733 8.753 1.00 94.00 127 LEU A N 1
ATOM 999 C CA . LEU A 1 127 ? -9.046 5.846 8.789 1.00 94.00 127 LEU A CA 1
ATOM 1000 C C . LEU A 1 127 ? -8.598 6.993 7.868 1.00 94.00 127 LEU A C 1
ATOM 1002 O O . LEU A 1 127 ? -8.774 6.884 6.650 1.00 94.00 127 LEU A O 1
ATOM 1006 N N . PRO A 1 128 ? -8.024 8.078 8.414 1.00 94.06 128 PRO A N 1
ATOM 1007 C CA . PRO A 1 128 ? -7.483 9.152 7.599 1.00 94.06 128 PRO A CA 1
ATOM 1008 C C . PRO A 1 128 ? -6.124 8.742 7.011 1.00 94.06 128 PRO A C 1
ATOM 1010 O O . PRO A 1 128 ? -5.259 8.202 7.706 1.00 94.06 128 PRO A O 1
ATOM 1013 N N . MET A 1 129 ? -5.935 8.982 5.718 1.00 93.62 129 MET A N 1
ATOM 1014 C CA . MET A 1 129 ? -4.708 8.656 4.993 1.00 93.62 129 MET A CA 1
ATOM 1015 C C . MET A 1 129 ? -4.334 9.762 4.014 1.00 93.62 129 MET A C 1
ATOM 1017 O O . MET A 1 129 ? -5.199 10.427 3.451 1.00 93.62 129 MET A O 1
ATOM 1021 N N . VAL A 1 130 ? -3.038 9.903 3.762 1.00 94.50 130 VAL A N 1
ATOM 1022 C CA . VAL A 1 130 ? -2.502 10.750 2.697 1.00 94.50 130 VAL A CA 1
ATOM 1023 C C . VAL A 1 130 ? -1.890 9.856 1.629 1.00 94.50 130 VAL A C 1
ATOM 1025 O O . VAL A 1 130 ? -1.042 9.014 1.930 1.00 94.50 130 VAL A O 1
ATOM 1028 N N . ALA A 1 131 ? -2.313 10.048 0.383 1.00 94.69 131 ALA A N 1
ATOM 1029 C CA . ALA A 1 131 ? -1.638 9.518 -0.792 1.00 94.69 131 ALA A CA 1
ATOM 1030 C C . ALA A 1 131 ? -0.931 10.667 -1.511 1.00 94.69 131 ALA A C 1
ATOM 1032 O O . ALA A 1 131 ? -1.519 11.723 -1.721 1.00 94.69 131 ALA A O 1
ATOM 1033 N N . ALA A 1 132 ? 0.321 10.474 -1.912 1.00 94.00 132 ALA A N 1
ATOM 1034 C CA . ALA A 1 132 ? 1.060 11.459 -2.691 1.00 94.00 132 ALA A CA 1
ATOM 1035 C C . ALA A 1 132 ? 1.800 10.809 -3.860 1.00 94.00 132 ALA A C 1
ATOM 1037 O O . ALA A 1 132 ? 2.270 9.674 -3.766 1.00 94.00 132 ALA A O 1
ATOM 1038 N N . THR A 1 133 ? 1.936 11.552 -4.953 1.00 91.50 133 THR A N 1
ATOM 1039 C CA . THR A 1 133 ? 2.783 11.184 -6.086 1.00 91.50 133 THR A CA 1
ATOM 1040 C C . THR A 1 133 ? 3.463 12.407 -6.679 1.00 91.50 133 THR A C 1
ATOM 1042 O O . THR A 1 133 ? 2.906 13.501 -6.666 1.00 91.50 133 THR A O 1
ATOM 1045 N N . ASN A 1 134 ? 4.674 12.221 -7.202 1.00 87.56 134 ASN A N 1
ATOM 1046 C CA . ASN A 1 134 ? 5.409 13.221 -7.983 1.00 87.56 134 ASN A CA 1
ATOM 1047 C C . ASN A 1 134 ? 5.498 12.849 -9.477 1.00 87.56 134 ASN A C 1
ATOM 1049 O O . ASN A 1 134 ? 6.381 13.346 -10.170 1.00 87.56 134 ASN A O 1
ATOM 1053 N N . GLY A 1 135 ? 4.649 11.925 -9.938 1.00 80.50 135 GLY A N 1
ATOM 1054 C CA . GLY A 1 135 ? 4.672 11.362 -11.290 1.00 80.50 135 GLY A CA 1
ATOM 1055 C C . GLY A 1 135 ? 5.527 10.096 -11.428 1.00 80.50 135 GLY A C 1
ATOM 1056 O O . GLY A 1 135 ? 5.219 9.256 -12.268 1.00 80.50 135 GLY A O 1
ATOM 1057 N N . ASN A 1 136 ? 6.535 9.906 -10.566 1.00 79.62 136 ASN A N 1
ATOM 1058 C CA . ASN A 1 136 ? 7.439 8.748 -10.615 1.00 79.62 136 ASN A CA 1
ATOM 1059 C C . ASN A 1 136 ? 7.314 7.826 -9.398 1.00 79.62 136 ASN A C 1
ATOM 1061 O O . ASN A 1 136 ? 7.424 6.609 -9.518 1.00 79.62 136 ASN A O 1
ATOM 1065 N N . GLU A 1 137 ? 7.114 8.399 -8.214 1.00 85.50 137 GLU A N 1
ATOM 1066 C CA . GLU A 1 137 ? 6.986 7.668 -6.956 1.00 85.50 137 GLU A CA 1
ATOM 1067 C C . GLU A 1 137 ? 5.566 7.793 -6.401 1.00 85.50 137 GLU A C 1
ATOM 1069 O O . GLU A 1 137 ? 4.868 8.787 -6.627 1.00 85.50 137 GLU A O 1
ATOM 1074 N N . LEU A 1 138 ? 5.157 6.778 -5.643 1.00 90.56 138 LEU A N 1
ATOM 1075 C CA . LEU A 1 138 ? 3.932 6.764 -4.854 1.00 90.56 138 LEU A CA 1
ATOM 1076 C C . LEU A 1 138 ? 4.308 6.718 -3.372 1.00 90.56 138 LEU A C 1
ATOM 1078 O O . LEU A 1 138 ? 5.209 5.975 -2.984 1.00 90.56 138 LEU A O 1
ATOM 1082 N N . ALA A 1 139 ? 3.596 7.474 -2.546 1.00 90.88 139 ALA A N 1
ATOM 1083 C CA . ALA A 1 139 ? 3.727 7.452 -1.097 1.00 90.88 139 ALA A CA 1
ATOM 1084 C C . ALA A 1 139 ? 2.344 7.372 -0.447 1.00 90.88 139 ALA A C 1
ATOM 1086 O O . ALA A 1 139 ? 1.416 8.061 -0.872 1.00 90.88 139 ALA A O 1
ATOM 1087 N N . PHE A 1 140 ? 2.218 6.541 0.587 1.00 92.19 140 PHE A N 1
ATOM 1088 C CA . PHE A 1 140 ? 0.975 6.340 1.329 1.00 92.19 140 PHE A CA 1
ATOM 1089 C C . PHE A 1 140 ? 1.265 6.301 2.823 1.00 92.19 140 PHE A C 1
ATOM 1091 O O . PHE A 1 140 ? 2.060 5.476 3.277 1.00 92.19 140 PHE A O 1
ATOM 1098 N N . THR A 1 141 ? 0.580 7.149 3.582 1.00 90.00 141 THR A N 1
ATOM 1099 C CA . THR A 1 141 ? 0.815 7.296 5.022 1.00 90.00 141 THR A CA 1
ATOM 1100 C C . THR A 1 141 ? -0.511 7.450 5.754 1.00 90.00 141 THR A C 1
ATOM 1102 O O . THR A 1 141 ? -1.441 8.066 5.233 1.00 90.00 141 THR A O 1
ATOM 1105 N N . ILE A 1 142 ? -0.617 6.887 6.958 1.00 90.75 142 ILE A N 1
ATOM 1106 C CA . ILE A 1 142 ? -1.739 7.170 7.859 1.00 90.75 142 ILE A CA 1
ATOM 1107 C C . ILE A 1 142 ? -1.568 8.590 8.412 1.00 90.75 142 ILE A C 1
ATOM 1109 O O . ILE A 1 142 ? -0.490 8.952 8.873 1.00 90.75 142 ILE A O 1
ATOM 1113 N N . ASP A 1 143 ? -2.627 9.394 8.364 1.00 90.56 143 ASP A N 1
ATOM 1114 C CA . ASP A 1 143 ? -2.618 10.765 8.884 1.00 90.56 143 ASP A CA 1
ATOM 1115 C C . ASP A 1 143 ? -2.929 10.754 10.388 1.00 90.56 143 ASP A C 1
ATOM 1117 O O . ASP A 1 143 ? -4.083 10.845 10.818 1.00 90.56 143 ASP A O 1
ATOM 1121 N N . GLU A 1 144 ? -1.884 10.572 11.198 1.00 86.62 144 GLU A N 1
ATOM 1122 C CA . GLU A 1 144 ? -1.994 10.463 12.657 1.00 86.62 144 GLU A CA 1
ATOM 1123 C C . GLU A 1 144 ? -2.597 11.716 13.302 1.00 86.62 144 GLU A C 1
ATOM 1125 O O . GLU A 1 144 ? -3.332 11.607 14.285 1.00 86.62 144 GLU A O 1
ATOM 1130 N N . ASP A 1 145 ? -2.349 12.896 12.729 1.00 86.19 145 ASP A N 1
ATOM 1131 C CA . ASP A 1 145 ? -2.834 14.173 13.262 1.00 86.19 145 ASP A CA 1
ATOM 1132 C C . ASP A 1 145 ? -4.365 14.271 13.195 1.00 86.19 145 ASP A C 1
ATOM 1134 O O . ASP A 1 145 ? -4.997 14.931 14.027 1.00 86.19 145 ASP A O 1
ATOM 1138 N N . LYS A 1 146 ? -4.983 13.572 12.235 1.00 85.00 146 LYS A N 1
ATOM 1139 C CA . LYS A 1 146 ? -6.443 13.472 12.105 1.00 85.00 146 LYS A CA 1
ATOM 1140 C C . LYS A 1 146 ? -7.046 12.294 12.871 1.00 85.00 146 LYS A C 1
ATOM 1142 O O . LYS A 1 146 ? -8.273 12.180 12.951 1.00 85.00 146 LYS A O 1
ATOM 1147 N N . MET A 1 147 ? -6.235 11.423 13.472 1.00 82.38 147 MET A N 1
ATOM 1148 C CA . MET A 1 147 ? -6.752 10.337 14.299 1.00 82.38 147 MET A CA 1
ATOM 1149 C C . MET A 1 147 ? -7.247 10.861 15.652 1.00 82.38 147 MET A C 1
ATOM 1151 O O . MET A 1 147 ? -6.493 11.361 16.483 1.00 82.38 147 MET A O 1
ATOM 1155 N N . THR A 1 148 ? -8.542 10.693 15.928 1.00 71.12 148 THR A N 1
ATOM 1156 C CA . THR A 1 148 ? -9.120 11.039 17.236 1.00 71.12 148 THR A CA 1
ATOM 1157 C C . THR A 1 148 ? -9.272 9.800 18.118 1.00 71.12 148 THR A C 1
ATOM 1159 O O . THR A 1 148 ? -9.618 8.726 17.643 1.00 71.12 148 THR A O 1
ATOM 1162 N N . ARG A 1 149 ? -9.118 9.933 19.445 1.00 59.78 149 ARG A N 1
ATOM 1163 C CA . ARG A 1 149 ? -9.252 8.812 20.414 1.00 59.78 149 ARG A CA 1
ATOM 1164 C C . ARG A 1 149 ? -10.623 8.106 20.425 1.00 59.78 149 ARG A C 1
ATOM 1166 O O . ARG A 1 149 ? -10.801 7.144 21.164 1.00 59.78 149 ARG A O 1
ATOM 1173 N N . LYS A 1 150 ? -11.614 8.606 19.680 1.00 58.47 150 LYS A N 1
ATOM 1174 C CA . LYS A 1 150 ? -12.979 8.060 19.596 1.00 58.47 150 LYS A CA 1
ATOM 1175 C C . LYS A 1 150 ? -13.322 7.487 18.215 1.00 58.47 150 LYS A C 1
ATOM 1177 O O . LYS A 1 150 ? -14.466 7.102 18.010 1.00 58.47 150 LYS A O 1
ATOM 1182 N N . SER A 1 151 ? -12.374 7.432 17.280 1.00 67.94 151 SER A N 1
ATOM 1183 C CA . SER A 1 151 ? -12.641 7.084 15.878 1.00 67.94 151 SER A CA 1
ATOM 1184 C C . SER A 1 151 ? -12.858 5.592 15.615 1.00 67.94 151 SER A C 1
ATOM 1186 O O . SER A 1 151 ? -13.169 5.236 14.486 1.00 67.94 151 SER A O 1
ATOM 1188 N N . GLY A 1 152 ? -12.683 4.713 16.611 1.00 84.00 152 GLY A N 1
ATOM 1189 C CA . GLY A 1 152 ? -12.643 3.265 16.370 1.00 84.00 152 GLY A CA 1
ATOM 1190 C C . GLY A 1 152 ? -11.373 2.820 15.632 1.00 84.00 152 GLY A C 1
ATOM 1191 O O . GLY A 1 152 ? -11.334 1.722 15.083 1.00 84.00 152 GLY A O 1
ATOM 1192 N N . VAL A 1 153 ? -10.347 3.679 15.616 1.00 89.50 153 VAL A N 1
ATOM 1193 C CA . VAL A 1 153 ? -9.016 3.415 15.068 1.00 89.50 153 VAL A CA 1
ATOM 1194 C C . VAL A 1 153 ? -7.979 3.608 16.172 1.00 89.50 153 VAL A C 1
ATOM 1196 O O . VAL A 1 153 ? -7.940 4.651 16.823 1.00 89.50 153 VAL A O 1
ATOM 1199 N N . GLU A 1 154 ? -7.120 2.615 16.363 1.00 89.69 154 GLU A N 1
ATOM 1200 C CA . GLU A 1 154 ? -6.026 2.632 17.332 1.00 89.69 154 GLU A CA 1
ATOM 1201 C C . GLU A 1 154 ? -4.731 2.195 16.645 1.00 89.69 154 GLU A C 1
ATOM 1203 O O . GLU A 1 154 ? -4.648 1.086 16.117 1.00 89.69 154 GLU A O 1
ATOM 1208 N N . LEU A 1 155 ? -3.706 3.051 16.654 1.00 87.38 155 LEU A N 1
ATOM 1209 C CA . LEU A 1 155 ? -2.380 2.658 16.181 1.00 87.38 155 LEU A CA 1
ATOM 1210 C C . LEU A 1 155 ? -1.783 1.618 17.119 1.00 87.38 155 LEU A C 1
ATOM 1212 O O . LEU A 1 155 ? -1.795 1.766 18.342 1.00 87.38 155 LEU A O 1
ATOM 1216 N N . MET A 1 156 ? -1.233 0.564 16.533 1.00 83.38 156 MET A N 1
ATOM 1217 C CA . MET A 1 156 ? -0.563 -0.472 17.294 1.00 83.38 156 MET A CA 1
ATOM 1218 C C . MET A 1 156 ? 0.731 0.096 17.910 1.00 83.38 156 MET A C 1
ATOM 1220 O O . MET A 1 156 ? 1.487 0.787 17.228 1.00 83.38 156 MET A O 1
ATOM 1224 N N . PRO A 1 157 ? 1.038 -0.219 19.183 1.00 71.06 157 PRO A N 1
ATOM 1225 C CA . PRO A 1 157 ? 2.123 0.418 19.942 1.00 71.06 157 PRO A CA 1
ATOM 1226 C C . PRO A 1 157 ? 3.536 0.072 19.453 1.00 71.06 157 PRO A C 1
ATOM 1228 O O . PRO A 1 157 ? 4.511 0.683 19.886 1.00 71.06 157 PRO A O 1
ATOM 1231 N N . HIS A 1 158 ? 3.668 -0.924 18.579 1.00 68.75 158 HIS A N 1
ATOM 1232 C CA . HIS A 1 158 ? 4.942 -1.334 18.010 1.00 68.75 158 HIS A CA 1
ATOM 1233 C C . HIS A 1 158 ? 4.959 -0.990 16.528 1.00 68.75 158 HIS A C 1
ATOM 1235 O O . HIS A 1 158 ? 4.294 -1.648 15.723 1.00 68.75 158 HIS A O 1
ATOM 1241 N N . THR A 1 159 ? 5.744 0.025 16.170 1.00 63.34 159 THR A N 1
ATOM 1242 C CA . THR A 1 159 ? 6.036 0.333 14.773 1.00 63.34 159 THR A CA 1
ATOM 1243 C C . THR A 1 159 ? 6.755 -0.867 14.169 1.00 63.34 159 THR A C 1
ATOM 1245 O O . THR A 1 159 ? 7.849 -1.243 14.595 1.00 63.34 159 THR A O 1
ATOM 1248 N N . ARG A 1 160 ? 6.138 -1.496 13.168 1.00 65.94 160 ARG A N 1
ATOM 1249 C CA . ARG A 1 160 ? 6.726 -2.586 12.373 1.00 65.94 160 ARG A CA 1
ATOM 1250 C C . ARG A 1 160 ? 7.673 -2.027 11.306 1.00 65.94 160 ARG A C 1
ATOM 1252 O O . ARG A 1 160 ? 7.636 -2.402 10.144 1.00 65.94 160 ARG A O 1
ATOM 1259 N N . PHE A 1 161 ? 8.494 -1.086 11.745 1.00 67.75 161 PHE A N 1
ATOM 1260 C CA . PHE A 1 161 ? 9.460 -0.340 10.970 1.00 67.75 161 PHE A CA 1
ATOM 1261 C C . PHE A 1 161 ? 10.714 -0.225 11.832 1.00 67.75 161 PHE A C 1
ATOM 1263 O O . PHE A 1 161 ? 10.665 0.337 12.929 1.00 67.75 161 PHE A O 1
ATOM 1270 N N . ASP A 1 162 ? 11.824 -0.793 11.364 1.00 68.62 162 ASP A N 1
ATOM 1271 C CA . ASP A 1 162 ? 13.121 -0.588 12.000 1.00 68.62 162 ASP A CA 1
ATOM 1272 C C . ASP A 1 162 ? 13.839 0.572 11.288 1.00 68.62 162 ASP A C 1
ATOM 1274 O O . ASP A 1 162 ? 14.298 0.398 10.155 1.00 68.62 162 ASP A O 1
ATOM 1278 N N . PRO A 1 163 ? 13.994 1.748 11.921 1.00 69.62 163 PRO A N 1
ATOM 1279 C CA . PRO A 1 163 ? 14.677 2.883 11.299 1.00 69.62 163 PRO A CA 1
ATOM 1280 C C . PRO A 1 163 ? 16.139 2.576 10.941 1.00 69.62 163 PRO A C 1
ATOM 1282 O O . PRO A 1 163 ? 16.717 3.214 10.061 1.00 69.62 163 PRO A O 1
ATOM 1285 N N . ARG A 1 164 ? 16.756 1.564 11.571 1.00 73.69 164 ARG A N 1
ATOM 1286 C CA . ARG A 1 164 ? 18.108 1.113 11.209 1.00 73.69 164 ARG A CA 1
ATOM 1287 C C . ARG A 1 164 ? 18.129 0.455 9.832 1.00 73.69 164 ARG A C 1
ATOM 1289 O O . ARG A 1 164 ? 19.127 0.588 9.129 1.00 73.69 164 ARG A O 1
ATOM 1296 N N . TRP A 1 165 ? 17.046 -0.216 9.436 1.00 70.06 165 TRP A N 1
ATOM 1297 C CA . TRP A 1 165 ? 16.913 -0.800 8.100 1.00 70.06 165 TRP A CA 1
ATOM 1298 C C . TRP A 1 165 ? 16.805 0.275 7.022 1.00 70.06 165 TRP A C 1
ATOM 1300 O O . TRP A 1 165 ? 17.458 0.154 5.988 1.00 70.06 165 TRP A O 1
ATOM 1310 N N . GLU A 1 166 ? 16.061 1.355 7.270 1.00 72.50 166 GLU A N 1
ATOM 1311 C CA . GLU A 1 166 ? 16.015 2.494 6.347 1.00 72.50 166 GLU A CA 1
ATOM 1312 C C . GLU A 1 166 ? 17.388 3.159 6.211 1.00 72.50 166 GLU A C 1
ATOM 1314 O O . GLU A 1 166 ? 17.854 3.379 5.095 1.00 72.50 166 GLU A O 1
ATOM 1319 N N . GLY A 1 167 ? 18.078 3.401 7.331 1.00 77.19 167 GLY A N 1
ATOM 1320 C CA . GLY A 1 167 ? 19.432 3.956 7.311 1.00 77.19 167 GLY A CA 1
ATOM 1321 C C . GLY A 1 167 ? 20.433 3.066 6.566 1.00 77.19 167 GLY A C 1
ATOM 1322 O O . GLY A 1 167 ? 21.237 3.560 5.775 1.00 77.19 167 GLY A O 1
ATOM 1323 N N . ALA A 1 168 ? 20.365 1.746 6.767 1.00 77.62 168 ALA A N 1
ATOM 1324 C CA . ALA A 1 168 ? 21.194 0.788 6.040 1.00 77.62 168 ALA A CA 1
ATOM 1325 C C . ALA A 1 168 ? 20.884 0.788 4.534 1.00 77.62 168 ALA A C 1
ATOM 1327 O O . ALA A 1 168 ? 21.810 0.805 3.725 1.00 77.62 168 ALA A O 1
ATOM 1328 N N . ARG A 1 169 ? 19.599 0.829 4.156 1.00 73.75 169 ARG A N 1
ATOM 1329 C CA . ARG A 1 169 ? 19.162 0.898 2.756 1.00 73.75 169 ARG A CA 1
ATOM 1330 C C . ARG A 1 169 ? 19.622 2.187 2.081 1.00 73.75 169 ARG A C 1
ATOM 1332 O O . ARG A 1 169 ? 20.232 2.122 1.025 1.00 73.75 169 ARG A O 1
ATOM 1339 N N . ALA A 1 170 ? 19.421 3.336 2.723 1.00 79.00 170 ALA A N 1
ATOM 1340 C CA . ALA A 1 170 ? 19.869 4.626 2.205 1.00 79.00 170 ALA A CA 1
ATOM 1341 C C . ALA A 1 170 ? 21.394 4.666 2.000 1.00 79.00 170 ALA A C 1
ATOM 1343 O O . ALA A 1 170 ? 21.874 5.219 1.013 1.00 79.00 170 ALA A O 1
ATOM 1344 N N . ASN A 1 171 ? 22.160 4.041 2.902 1.00 84.12 171 ASN A N 1
ATOM 1345 C CA . ASN A 1 171 ? 23.608 3.906 2.753 1.00 84.12 171 ASN A CA 1
ATOM 1346 C C . ASN A 1 171 ? 23.982 2.999 1.565 1.00 84.12 171 ASN A C 1
ATOM 1348 O O . ASN A 1 171 ? 24.875 3.343 0.794 1.00 84.12 171 ASN A O 1
ATOM 1352 N N . LEU A 1 172 ? 23.288 1.871 1.380 1.00 82.00 172 LEU A N 1
ATOM 1353 C CA . LEU A 1 172 ? 23.483 1.005 0.211 1.00 82.00 172 LEU A CA 1
ATOM 1354 C C . LEU A 1 172 ? 23.154 1.734 -1.099 1.00 82.00 172 LEU A C 1
ATOM 1356 O O . LEU A 1 172 ? 23.945 1.664 -2.036 1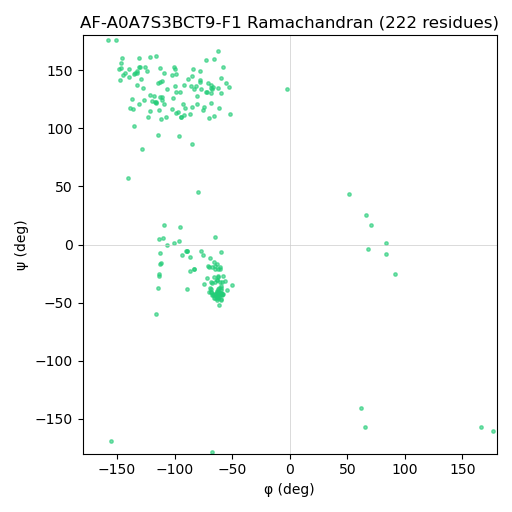.00 82.00 172 LEU A O 1
ATOM 1360 N N . ASP A 1 173 ? 22.053 2.485 -1.146 1.00 79.69 173 ASP A N 1
ATOM 1361 C CA . ASP A 1 173 ? 21.658 3.275 -2.318 1.00 79.69 173 ASP A CA 1
ATOM 1362 C C . ASP A 1 173 ? 22.690 4.367 -2.644 1.00 79.69 173 ASP A C 1
ATOM 1364 O O . ASP A 1 173 ? 23.018 4.592 -3.811 1.00 79.69 173 ASP A O 1
ATOM 1368 N N . ASP A 1 174 ? 23.241 5.042 -1.630 1.00 85.75 174 ASP A N 1
ATOM 1369 C CA . ASP A 1 174 ? 24.293 6.051 -1.805 1.00 85.75 174 ASP A CA 1
ATOM 1370 C C . ASP A 1 174 ? 25.605 5.432 -2.316 1.00 85.75 174 ASP A C 1
ATOM 1372 O O . ASP A 1 174 ? 26.227 5.947 -3.249 1.00 85.75 174 ASP A O 1
ATOM 1376 N N . GLN A 1 175 ? 26.009 4.285 -1.761 1.00 86.50 175 GLN A N 1
ATOM 1377 C CA . GLN A 1 175 ? 27.163 3.531 -2.256 1.00 86.50 175 GLN A CA 1
ATOM 1378 C C . GLN A 1 175 ? 26.954 3.071 -3.700 1.00 86.50 175 GLN A C 1
ATOM 1380 O O . GLN A 1 175 ? 27.860 3.207 -4.524 1.00 86.50 175 GLN A O 1
ATOM 1385 N N . TRP A 1 176 ? 25.757 2.587 -4.031 1.00 81.25 176 TRP A N 1
ATOM 1386 C CA . TRP A 1 176 ? 25.410 2.168 -5.383 1.00 81.25 176 TRP A CA 1
ATOM 1387 C C . TRP A 1 176 ? 25.471 3.327 -6.380 1.00 81.25 176 TRP A C 1
ATOM 1389 O O . TRP A 1 176 ? 26.107 3.208 -7.428 1.00 81.25 176 TRP A O 1
ATOM 1399 N N . LYS A 1 177 ? 24.908 4.489 -6.029 1.00 83.31 177 LYS A N 1
ATOM 1400 C CA . LYS A 1 177 ? 25.008 5.710 -6.844 1.00 83.31 177 LYS A CA 1
ATOM 1401 C C . LYS A 1 177 ? 26.457 6.121 -7.086 1.00 83.31 177 LYS A C 1
ATOM 1403 O O . LYS A 1 177 ? 26.803 6.457 -8.215 1.00 83.31 177 LYS A O 1
ATOM 1408 N N . LYS A 1 178 ? 27.315 6.049 -6.064 1.00 86.69 178 LYS A N 1
ATOM 1409 C CA . LYS A 1 178 ? 28.754 6.332 -6.203 1.00 86.69 178 LYS A CA 1
ATOM 1410 C C . LYS A 1 178 ? 29.443 5.359 -7.156 1.00 86.69 178 LYS A C 1
ATOM 1412 O O . LYS A 1 178 ? 30.265 5.792 -7.959 1.00 86.69 178 LYS A O 1
ATOM 1417 N N . ILE A 1 179 ? 29.103 4.070 -7.101 1.00 84.06 179 ILE A N 1
ATOM 1418 C CA . ILE A 1 179 ? 29.622 3.065 -8.040 1.00 84.06 179 ILE A CA 1
ATOM 1419 C C . ILE A 1 179 ? 29.205 3.420 -9.470 1.00 84.06 179 ILE A C 1
ATOM 1421 O O . ILE A 1 179 ? 30.070 3.541 -10.334 1.00 84.06 179 ILE A O 1
ATOM 1425 N N . LEU A 1 180 ? 27.912 3.659 -9.715 1.00 81.12 180 LEU A N 1
ATOM 1426 C CA . LEU A 1 180 ? 27.407 4.032 -11.042 1.00 81.12 180 LEU A CA 1
ATOM 1427 C C . LEU A 1 180 ? 28.048 5.321 -11.567 1.00 81.12 180 LEU A C 1
ATOM 1429 O O . LEU A 1 180 ? 28.459 5.392 -12.724 1.00 81.12 180 LEU A O 1
ATOM 1433 N N . GLN A 1 181 ? 28.195 6.326 -10.705 1.00 84.12 181 GLN A N 1
ATOM 1434 C CA . GLN A 1 181 ? 28.838 7.583 -11.054 1.00 84.12 181 GLN A CA 1
ATOM 1435 C C . GLN A 1 181 ? 30.317 7.377 -11.419 1.00 84.12 181 GLN A C 1
ATOM 1437 O O . GLN A 1 181 ? 30.766 7.882 -12.446 1.00 84.12 181 GLN A O 1
ATOM 1442 N N . ASN A 1 182 ? 31.069 6.586 -10.652 1.00 85.50 182 ASN A N 1
ATOM 1443 C CA . ASN A 1 182 ? 32.463 6.270 -10.979 1.00 85.50 182 ASN A CA 1
ATOM 1444 C C . ASN A 1 182 ? 32.590 5.520 -12.311 1.00 85.50 182 ASN A C 1
ATOM 1446 O O . ASN A 1 182 ? 33.449 5.863 -13.123 1.00 85.50 182 ASN A O 1
ATOM 1450 N N . LEU A 1 183 ? 31.706 4.551 -12.566 1.00 82.00 183 LEU A N 1
ATOM 1451 C CA . LEU A 1 183 ? 31.665 3.820 -13.835 1.00 82.00 183 LEU A CA 1
ATOM 1452 C C . LEU A 1 183 ? 31.369 4.750 -15.019 1.00 82.00 183 LEU A C 1
ATOM 1454 O O . LEU A 1 183 ? 31.984 4.602 -16.072 1.00 82.00 183 LEU A O 1
ATOM 1458 N N . SER A 1 184 ? 30.506 5.757 -14.838 1.00 79.25 184 SER A N 1
ATOM 1459 C CA . SER A 1 184 ? 30.219 6.753 -15.883 1.00 79.25 184 SER A CA 1
ATOM 1460 C C . SER A 1 184 ? 31.443 7.597 -16.268 1.00 79.25 184 SER A C 1
ATOM 1462 O O . SER A 1 184 ? 31.590 7.988 -17.424 1.00 79.25 184 SER A O 1
ATOM 1464 N N . TYR A 1 185 ? 32.361 7.836 -15.323 1.00 84.69 185 TYR A N 1
ATOM 1465 C CA . TYR A 1 185 ? 33.610 8.560 -15.570 1.00 84.69 185 TYR A CA 1
ATOM 1466 C C . TYR A 1 185 ? 34.750 7.664 -16.073 1.00 84.69 185 TYR A C 1
ATOM 1468 O O . TYR A 1 185 ? 35.774 8.187 -16.520 1.00 84.69 185 TYR A O 1
ATOM 1476 N N . ASN A 1 186 ? 34.597 6.335 -16.031 1.00 88.06 186 ASN A N 1
ATOM 1477 C CA . ASN A 1 186 ? 35.616 5.381 -16.463 1.00 88.06 186 ASN A CA 1
ATOM 1478 C C . ASN A 1 186 ? 35.050 4.356 -17.467 1.00 88.06 186 ASN A C 1
ATOM 1480 O O . ASN A 1 186 ? 34.752 3.215 -17.101 1.00 88.06 186 ASN A O 1
ATOM 1484 N N . PRO A 1 187 ? 34.965 4.721 -18.762 1.00 83.12 187 PRO A N 1
ATOM 1485 C CA . PRO A 1 187 ? 34.340 3.889 -19.792 1.00 83.12 187 PRO A CA 1
ATOM 1486 C C . PRO A 1 187 ? 34.931 2.480 -19.907 1.00 83.12 187 PRO A C 1
ATOM 1488 O O . PRO A 1 187 ? 34.214 1.539 -20.221 1.00 83.12 187 PRO A O 1
ATOM 1491 N N . LYS A 1 188 ? 36.228 2.305 -19.617 1.00 87.44 188 LYS A N 1
ATOM 1492 C CA . LYS A 1 188 ? 36.883 0.988 -19.664 1.00 87.44 188 LYS A CA 1
ATOM 1493 C C . LYS A 1 188 ? 36.387 0.053 -18.563 1.00 87.44 188 LYS A C 1
ATOM 1495 O O . LYS A 1 188 ? 36.209 -1.136 -18.808 1.00 87.44 188 LYS A O 1
ATOM 1500 N N . GLU A 1 189 ? 36.186 0.574 -17.355 1.00 84.62 189 GLU A N 1
ATOM 1501 C CA . GLU A 1 189 ? 35.628 -0.212 -16.249 1.00 84.62 189 GLU A CA 1
ATOM 1502 C C . GLU A 1 189 ? 34.156 -0.539 -16.490 1.00 84.62 189 GLU A C 1
ATOM 1504 O O . GLU A 1 189 ? 33.743 -1.665 -16.220 1.00 84.62 189 GLU A O 1
ATOM 1509 N N . LEU A 1 190 ? 33.398 0.393 -17.078 1.00 83.44 190 LEU A N 1
ATOM 1510 C CA . LEU A 1 190 ? 32.026 0.137 -17.507 1.00 83.44 190 LEU A CA 1
ATOM 1511 C C . LEU A 1 190 ? 31.958 -0.998 -18.540 1.00 83.44 190 LEU A C 1
ATOM 1513 O O . LEU A 1 190 ? 31.172 -1.922 -18.357 1.00 83.44 190 LEU A O 1
ATOM 1517 N N . THR A 1 191 ? 32.818 -0.996 -19.566 1.00 85.88 191 THR A N 1
ATOM 1518 C CA . THR A 1 191 ? 32.857 -2.081 -20.564 1.00 85.88 191 THR A CA 1
ATOM 1519 C C . THR A 1 191 ? 33.195 -3.432 -19.929 1.00 85.88 191 THR A C 1
ATOM 1521 O O . THR A 1 191 ? 32.510 -4.417 -20.193 1.00 85.88 191 THR A O 1
ATOM 1524 N N . HIS A 1 192 ? 34.194 -3.499 -19.041 1.00 86.81 192 HIS A N 1
ATOM 1525 C CA . HIS A 1 192 ? 34.514 -4.748 -18.339 1.00 86.81 192 HIS A CA 1
ATOM 1526 C C . HIS A 1 192 ? 33.356 -5.242 -17.463 1.00 86.81 192 HIS A C 1
ATOM 1528 O O . HIS A 1 192 ? 33.102 -6.447 -17.392 1.00 86.81 192 HIS A O 1
ATOM 1534 N N . LEU A 1 193 ? 32.643 -4.326 -16.802 1.00 84.69 193 LEU A N 1
ATOM 1535 C CA . LEU A 1 193 ? 31.463 -4.669 -16.017 1.00 84.69 193 LEU A CA 1
ATOM 1536 C C . LEU A 1 193 ? 30.341 -5.203 -16.913 1.00 84.69 193 LEU A C 1
ATOM 1538 O O . LEU A 1 193 ? 29.775 -6.244 -16.599 1.00 84.69 193 LEU A O 1
ATOM 1542 N N . GLN A 1 194 ? 30.050 -4.544 -18.034 1.00 86.50 194 GLN A N 1
ATOM 1543 C CA . GLN A 1 194 ? 29.045 -4.991 -19.003 1.00 86.50 194 GLN A CA 1
ATOM 1544 C C . GLN A 1 194 ? 29.373 -6.380 -19.564 1.00 86.50 194 GLN A C 1
ATOM 1546 O O . GLN A 1 194 ? 28.495 -7.240 -19.636 1.00 86.50 194 GLN A O 1
ATOM 1551 N N . GLU A 1 195 ? 30.641 -6.650 -19.884 1.00 87.81 195 GLU A N 1
ATOM 1552 C CA . GLU A 1 195 ? 31.092 -7.981 -20.302 1.00 87.81 195 GLU A CA 1
ATOM 1553 C C . GLU A 1 195 ? 30.884 -9.040 -19.211 1.00 87.81 195 GLU A C 1
ATOM 1555 O O . GLU A 1 195 ? 30.450 -10.158 -19.504 1.00 87.81 195 GLU A O 1
ATOM 1560 N N . ALA A 1 196 ? 31.171 -8.705 -17.951 1.00 85.25 196 ALA A N 1
ATOM 1561 C CA . ALA A 1 196 ? 30.931 -9.601 -16.825 1.00 85.25 196 ALA A CA 1
ATOM 1562 C C . ALA A 1 196 ? 29.427 -9.858 -16.628 1.00 85.25 196 ALA A C 1
ATOM 1564 O O . ALA A 1 196 ? 29.014 -11.014 -16.526 1.00 85.25 196 ALA A O 1
ATOM 1565 N N . VAL A 1 197 ? 28.602 -8.806 -16.663 1.00 86.00 197 VAL A N 1
ATOM 1566 C CA . VAL A 1 197 ? 27.137 -8.890 -16.566 1.00 86.00 197 VAL A CA 1
ATOM 1567 C C . VAL A 1 197 ? 26.565 -9.754 -17.691 1.00 86.00 197 VAL A C 1
ATOM 1569 O O . VAL A 1 197 ? 25.751 -10.628 -17.407 1.00 86.00 197 VAL A O 1
ATOM 1572 N N . MET A 1 198 ? 27.038 -9.609 -18.934 1.00 86.19 198 MET A N 1
ATOM 1573 C CA . MET A 1 198 ? 26.632 -10.478 -20.048 1.00 86.19 198 MET A CA 1
ATOM 1574 C C . MET A 1 198 ? 26.941 -11.955 -19.781 1.00 86.19 198 MET A C 1
ATOM 1576 O O . MET A 1 198 ? 26.103 -12.818 -20.043 1.00 86.19 198 MET A O 1
ATOM 1580 N N . ARG A 1 199 ? 28.124 -12.270 -19.234 1.00 84.44 199 ARG A N 1
ATOM 1581 C CA . ARG A 1 199 ? 28.502 -13.658 -18.908 1.00 84.44 199 ARG A CA 1
ATOM 1582 C C . ARG A 1 199 ? 27.613 -14.251 -17.817 1.00 84.44 199 ARG A C 1
ATOM 1584 O O . ARG A 1 199 ? 27.192 -15.399 -17.944 1.00 84.44 199 ARG A O 1
ATOM 1591 N N . PHE A 1 200 ? 27.311 -13.478 -16.775 1.00 83.62 200 PHE A N 1
ATOM 1592 C CA . PHE A 1 200 ? 26.440 -13.927 -15.689 1.00 83.62 200 PHE A CA 1
ATOM 1593 C C . PHE A 1 200 ? 24.983 -14.062 -16.142 1.00 83.62 200 PHE A C 1
ATOM 1595 O O . PHE A 1 200 ? 24.341 -15.051 -15.808 1.00 83.62 200 PHE A O 1
ATOM 1602 N N . ALA A 1 201 ? 24.478 -13.131 -16.953 1.00 83.44 201 ALA A N 1
ATOM 1603 C CA . ALA A 1 201 ? 23.116 -13.175 -17.483 1.00 83.44 201 ALA A CA 1
ATOM 1604 C C . ALA A 1 201 ? 22.894 -14.331 -18.472 1.00 83.44 201 ALA A C 1
ATOM 1606 O O . ALA A 1 201 ? 21.816 -14.917 -18.498 1.00 83.44 201 ALA A O 1
ATOM 1607 N N . ALA A 1 202 ? 23.916 -14.707 -19.248 1.00 86.69 202 ALA A N 1
ATOM 1608 C CA . ALA A 1 202 ? 23.839 -15.850 -20.157 1.00 86.69 202 ALA A CA 1
ATOM 1609 C C . ALA A 1 202 ? 23.841 -17.206 -19.425 1.00 86.69 202 ALA A C 1
ATOM 1611 O O . ALA A 1 202 ? 23.306 -18.186 -19.946 1.00 86.69 202 ALA A O 1
ATOM 1612 N N . GLN A 1 203 ? 24.472 -17.290 -18.246 1.00 88.81 203 GLN A N 1
ATOM 1613 C CA . GLN A 1 203 ? 24.627 -18.538 -17.486 1.00 88.81 203 GLN A CA 1
ATOM 1614 C C . GLN A 1 203 ? 24.449 -18.344 -15.967 1.00 88.81 203 GLN A C 1
ATOM 1616 O O . GLN A 1 203 ? 25.336 -18.715 -15.197 1.00 88.81 203 GLN A O 1
ATOM 1621 N N . PRO A 1 204 ? 23.306 -17.825 -15.491 1.00 85.31 204 PRO A N 1
ATOM 1622 C CA . PRO A 1 204 ? 23.138 -17.407 -14.094 1.00 85.31 204 PRO A CA 1
ATOM 1623 C C . PRO A 1 204 ? 23.345 -18.554 -13.094 1.00 85.31 204 PRO A C 1
ATOM 1625 O O . PRO A 1 204 ? 24.043 -18.403 -12.088 1.00 85.31 204 PRO A O 1
ATOM 1628 N N . ASN A 1 205 ? 22.869 -19.752 -13.444 1.00 87.31 205 ASN A N 1
ATOM 1629 C CA . ASN A 1 205 ? 23.010 -20.954 -12.620 1.00 87.31 205 ASN A CA 1
ATOM 1630 C C . ASN A 1 205 ? 24.471 -21.383 -12.405 1.00 87.31 205 ASN A C 1
ATOM 1632 O O . ASN A 1 205 ? 24.791 -21.931 -11.354 1.00 87.31 205 ASN A O 1
ATOM 1636 N N . ALA A 1 206 ? 25.371 -21.123 -13.365 1.00 87.44 206 ALA A N 1
ATOM 1637 C CA . ALA A 1 206 ? 26.790 -21.472 -13.237 1.00 87.44 206 ALA A CA 1
ATOM 1638 C C . ALA A 1 206 ? 27.502 -20.643 -12.153 1.00 87.44 206 ALA A C 1
ATOM 1640 O O . ALA A 1 206 ? 28.544 -21.052 -11.644 1.00 87.44 206 ALA A O 1
ATOM 1641 N N . PHE A 1 207 ? 26.915 -19.505 -11.777 1.00 81.88 207 PHE A N 1
ATOM 1642 C CA . PHE A 1 207 ? 27.433 -18.588 -10.765 1.00 81.88 207 PHE A CA 1
ATOM 1643 C C . PHE A 1 207 ? 26.595 -18.584 -9.480 1.00 81.88 207 PHE A C 1
ATOM 1645 O O . PHE A 1 207 ? 26.857 -17.786 -8.585 1.00 81.88 207 PHE A O 1
ATOM 1652 N N . GLY A 1 208 ? 25.597 -19.471 -9.372 1.00 85.56 208 GLY A N 1
ATOM 1653 C CA . GLY A 1 208 ? 24.694 -19.523 -8.220 1.00 85.56 208 GLY A CA 1
ATOM 1654 C C . GLY A 1 208 ? 23.798 -18.287 -8.087 1.00 85.56 208 GLY A C 1
ATOM 1655 O O . GLY A 1 208 ? 23.390 -17.952 -6.978 1.00 85.56 208 GLY A O 1
ATOM 1656 N N . ILE A 1 209 ? 23.523 -17.596 -9.196 1.00 81.88 209 ILE A N 1
ATOM 1657 C CA . ILE A 1 209 ? 22.692 -16.390 -9.231 1.00 81.88 209 ILE A CA 1
ATOM 1658 C C . ILE A 1 209 ? 21.287 -16.778 -9.696 1.00 81.88 209 ILE A C 1
ATOM 1660 O O . ILE A 1 209 ? 21.133 -17.535 -10.654 1.00 81.88 209 ILE A O 1
ATOM 1664 N N . ASP A 1 210 ? 20.263 -16.245 -9.029 1.00 86.94 210 ASP A N 1
ATOM 1665 C CA . ASP A 1 210 ? 18.871 -16.384 -9.462 1.00 86.94 210 ASP A CA 1
ATOM 1666 C C . ASP A 1 210 ? 18.664 -15.735 -10.842 1.00 86.94 210 ASP A C 1
ATOM 1668 O O . ASP A 1 210 ? 19.123 -14.617 -11.091 1.00 86.94 210 ASP A O 1
ATOM 1672 N N . SER A 1 211 ? 17.964 -16.420 -11.748 1.00 78.88 211 SER A N 1
ATOM 1673 C CA . SER A 1 211 ? 17.777 -15.949 -13.127 1.00 78.88 211 SER A CA 1
ATOM 1674 C C . SER A 1 211 ? 17.076 -14.592 -13.205 1.00 78.88 211 SER A C 1
ATOM 1676 O O . SER A 1 211 ? 17.444 -13.767 -14.036 1.00 78.88 211 SER A O 1
ATOM 1678 N N . THR A 1 212 ? 16.130 -14.328 -12.303 1.00 76.56 212 THR A N 1
ATOM 1679 C CA . THR A 1 212 ? 15.388 -13.059 -12.232 1.00 76.56 212 THR A CA 1
ATOM 1680 C C . THR A 1 212 ? 16.300 -11.915 -11.795 1.00 76.56 212 THR A C 1
ATOM 1682 O O . THR A 1 212 ? 16.203 -10.789 -12.285 1.00 76.56 212 THR A O 1
ATOM 1685 N N . VAL A 1 213 ? 17.217 -12.200 -10.867 1.00 77.31 213 VAL A N 1
ATOM 1686 C CA . VAL A 1 213 ? 18.226 -11.235 -10.408 1.00 77.31 213 VAL A CA 1
ATOM 1687 C C . VAL A 1 213 ? 19.221 -10.933 -11.527 1.00 77.31 213 VAL A C 1
ATOM 1689 O O . VAL A 1 213 ? 19.534 -9.768 -11.768 1.00 77.31 213 VAL A O 1
ATOM 1692 N N . ALA A 1 214 ? 19.675 -11.959 -12.249 1.00 81.12 214 ALA A N 1
ATOM 1693 C CA . ALA A 1 214 ? 20.593 -11.792 -13.371 1.00 81.12 214 ALA A CA 1
ATOM 1694 C C . ALA A 1 214 ? 19.975 -10.973 -14.518 1.00 81.12 214 ALA A C 1
ATOM 1696 O O . ALA A 1 214 ? 20.642 -10.098 -15.070 1.00 81.12 214 ALA A O 1
ATOM 1697 N N . GLU A 1 215 ? 18.695 -11.197 -14.828 1.00 79.69 215 GLU A N 1
ATOM 1698 C CA . GLU A 1 215 ? 17.946 -10.423 -15.825 1.00 79.69 215 GLU A CA 1
ATOM 1699 C C . GLU A 1 215 ? 17.816 -8.945 -15.426 1.00 79.69 215 GLU A C 1
ATOM 1701 O O . GLU A 1 215 ? 18.114 -8.055 -16.222 1.00 79.69 215 GLU A O 1
ATOM 1706 N N . ARG A 1 216 ? 17.475 -8.656 -14.163 1.00 78.12 216 ARG A N 1
ATOM 1707 C CA . ARG A 1 216 ? 17.436 -7.277 -13.641 1.00 78.12 216 ARG A CA 1
ATOM 1708 C C . ARG A 1 216 ? 18.796 -6.579 -13.717 1.00 78.12 216 ARG A C 1
ATOM 1710 O O . ARG A 1 216 ? 18.867 -5.409 -14.100 1.00 78.12 216 ARG A O 1
ATOM 1717 N N . CYS A 1 217 ? 19.877 -7.281 -13.377 1.00 78.25 217 CYS A N 1
ATOM 1718 C CA . CYS A 1 217 ? 21.232 -6.750 -13.526 1.00 78.25 217 CYS A CA 1
ATOM 1719 C C . CYS A 1 217 ? 21.571 -6.456 -14.994 1.00 78.25 217 CYS A C 1
ATOM 1721 O O . CYS A 1 217 ? 22.123 -5.396 -15.279 1.00 78.25 217 CYS A O 1
ATOM 1723 N N . ALA A 1 218 ? 21.209 -7.345 -15.923 1.00 82.69 218 ALA A N 1
ATOM 1724 C CA . ALA A 1 218 ? 21.399 -7.123 -17.355 1.00 82.69 218 ALA A CA 1
ATOM 1725 C C . ALA A 1 218 ? 20.654 -5.871 -17.836 1.00 82.69 218 ALA A C 1
ATOM 1727 O O . ALA A 1 218 ? 21.267 -5.007 -18.455 1.00 82.69 218 ALA A O 1
ATOM 1728 N N . LEU A 1 219 ? 19.380 -5.716 -17.469 1.00 80.12 219 LEU A N 1
ATOM 1729 C CA . LEU A 1 219 ? 18.583 -4.531 -17.807 1.00 80.12 219 LEU A CA 1
ATOM 1730 C C . LEU A 1 219 ? 19.188 -3.228 -17.267 1.00 80.12 219 LEU A C 1
ATOM 1732 O O . LEU A 1 219 ? 19.066 -2.190 -17.901 1.00 80.12 219 LEU A O 1
ATOM 1736 N N . THR A 1 220 ? 19.866 -3.272 -16.120 1.00 77.25 220 THR A N 1
ATOM 1737 C CA . THR A 1 220 ? 20.462 -2.074 -15.505 1.00 77.25 220 THR A CA 1
ATOM 1738 C C . THR A 1 220 ? 21.728 -1.602 -16.227 1.00 77.25 220 THR A C 1
ATOM 1740 O O . THR A 1 220 ? 22.003 -0.408 -16.259 1.00 77.25 220 THR A O 1
ATOM 1743 N N . PHE A 1 221 ? 22.522 -2.526 -16.777 1.00 75.50 221 PHE A N 1
ATOM 1744 C CA . PHE A 1 221 ? 23.854 -2.218 -17.317 1.00 75.50 221 PHE A CA 1
ATOM 1745 C C . PHE A 1 221 ? 23.980 -2.361 -18.834 1.00 75.50 221 PHE A C 1
ATOM 1747 O O . PHE A 1 221 ? 24.951 -1.861 -19.401 1.00 75.50 221 PHE A O 1
ATOM 1754 N N . LEU A 1 222 ? 23.045 -3.060 -19.480 1.00 77.38 222 LEU A N 1
ATOM 1755 C CA . LEU A 1 222 ? 23.060 -3.346 -20.917 1.00 77.38 222 LEU A CA 1
ATOM 1756 C C . LEU A 1 222 ? 21.930 -2.643 -21.681 1.00 77.38 222 LEU A C 1
ATOM 1758 O O . LEU A 1 222 ? 21.916 -2.719 -22.906 1.00 77.38 222 LEU A O 1
ATOM 1762 N N . ALA A 1 223 ? 20.989 -1.992 -20.989 1.00 62.09 223 ALA A N 1
ATOM 1763 C CA . ALA A 1 223 ? 20.040 -1.097 -21.640 1.00 62.09 223 ALA A CA 1
ATOM 1764 C C . ALA A 1 223 ? 20.764 0.212 -21.996 1.00 62.09 223 ALA A C 1
ATOM 1766 O O . ALA A 1 223 ? 21.261 0.898 -21.102 1.00 62.09 223 ALA A O 1
ATOM 1767 N N . GLU A 1 224 ? 20.872 0.494 -23.297 1.00 49.12 224 GLU A N 1
ATOM 1768 C CA . GLU A 1 224 ? 21.316 1.789 -23.840 1.00 49.12 224 GLU A CA 1
ATOM 1769 C C . GLU A 1 224 ? 20.254 2.877 -23.652 1.00 49.12 224 GLU A C 1
ATOM 1771 O O . GLU A 1 224 ? 19.054 2.582 -23.872 1.00 49.12 224 GLU A O 1
#

Mean predicted aligned error: 9.91 Å

Organism: NCBI:txid156174

Solvent-accessible surface area (backbone atoms only — not comparable to full-atom values): 12580 Å² total; per-residue (Å²): 58,35,33,32,41,22,30,58,71,68,41,67,57,95,91,38,79,40,51,74,58,49,29,72,66,50,50,85,59,73,38,76,38,57,62,85,82,51,77,69,42,77,25,33,64,79,42,82,72,51,86,83,67,85,90,52,82,74,68,63,70,47,76,43,84,42,77,45,58,26,68,35,65,48,46,42,36,28,41,40,34,33,42,66,48,71,78,53,100,85,46,70,53,41,31,52,86,83,59,59,76,94,65,41,81,81,69,41,24,36,38,34,45,42,39,78,31,36,32,38,37,32,53,74,15,56,51,42,30,38,40,36,32,67,60,83,53,68,48,65,36,53,37,66,90,74,60,46,100,81,37,49,53,44,73,48,93,63,53,38,57,53,69,66,56,53,54,51,48,54,50,50,52,52,52,48,50,51,50,56,54,52,33,70,77,33,63,68,61,38,50,55,48,41,55,50,41,53,54,40,48,77,41,20,70,86,72,76,42,57,62,71,59,28,49,52,52,33,57,70,64,68,60,128